Protein AF-A0A9W6UDF5-F1 (afdb_monomer)

Solvent-accessible surface area (backbone atoms only — not comparable to full-atom values): 17583 Å² total; per-residue (Å²): 141,81,82,80,79,80,83,80,74,83,82,83,79,84,72,95,76,87,67,77,41,78,60,58,70,59,57,88,69,84,70,83,58,62,77,95,49,54,86,60,51,74,68,56,49,45,50,48,49,55,49,34,65,76,62,69,54,62,73,74,73,82,45,89,66,53,69,70,77,62,47,32,39,92,86,78,70,42,49,54,58,37,39,45,46,50,46,18,63,76,56,72,51,53,48,65,56,24,30,50,47,27,24,50,30,47,48,28,30,40,49,30,57,75,73,47,68,48,67,86,77,55,72,75,43,80,41,77,44,94,50,94,89,53,72,63,48,76,45,72,69,68,61,65,56,71,72,51,94,62,38,50,78,62,38,71,72,54,65,54,74,41,73,82,52,94,90,56,85,59,55,49,21,80,71,29,32,36,69,93,78,87,64,80,48,77,45,85,44,70,54,69,70,57,33,58,76,68,68,42,66,88,70,64,75,78,77,90,68,56,71,57,82,56,84,68,62,78,80,44,56,65,48,31,62,54,56,15,52,58,49,17,28,58,64,46,76,47,58,78,89,75,52,78,68,44,84,62,78,24,67,28,30,48,31,41,54,42,28,35,62,75,63,69,53,61,71,84,28,40,38,69,52,26,43,44,66,39,88,73,91,76,82,84,116

Nearest PDB structures (foldseek):
  6arr-assembly1_B  TM=9.392E-01  e=1.339E-17  Aspergillus fumigatus Af293
  6art-assembly1_A  TM=9.392E-01  e=1.504E-17  Aspergillus fumigatus Af293
  6arl-assembly1_C  TM=9.460E-01  e=3.582E-17  Aspergillus fumigatus Af293
  6arl-assembly1_B  TM=9.331E-01  e=3.381E-17  Aspergillus fumigatus Af293
  6aqp-assembly1_D  TM=9.487E-01  e=1.140E-16  Aspergillus fumigatus Af293

Sequence (285 aa):
MSAAPPAKKPRVGGGPGRGVCIVGVARTPCGSLQGKLSGLKASELAGLAIKGEASRQNTAYILGAKSEDGLFDAFENVPMGDIAEECARKSDVSREDQDAYAAESYRRALEATKTGKFKREVIEVQVPPVKRGAAPQTVTEDEEVVAREVNVASLSKLRPCFKPSEDFGPTVTAGNASPISDGAAALVLMSREKVEALGLSSNVQAIVRSFADAEQEPRLFTTSPSLAIPKALVNAGIRQDAVDFFEINEAFSVVACANMKLLALDAAKVNVYGGTFVAVQAKCL

Radius of gyration: 21.75 Å; Cα contacts (8 Å, |Δi|>4): 324; chains: 1; bounding box: 50×68×52 Å

Mean predicted aligned error: 12.18 Å

pLDDT: mean 75.85, std 23.73, range [27.45, 97.81]

Secondary structure (DSSP, 8-state):
--PPPPPPPP-----S----EEEEEE-SS-SS--GGGTT--HHHHHHHHHHHHHHT--GGGS----GGGTSB-TTT--BHHHHHHHHHHHHT--HHHHHHHHHHHHHHHHHHHHTTGGGGTPPPEEEPPSSTTPPPEEE-S-HHHHHS---HHHHTTPPBS--S-TTS----BTTTBPPP----EEEEE--HHHHHHTT-GGG--------------GGGGGGTHHHHHHHHHHHHT--GGG---B----SBHHHHHHHHHHHT--TTTBSTT--TTSS------

Organism: NCBI:txid2077276

Structure (mmCIF, N/CA/C/O backbone):
data_AF-A0A9W6UDF5-F1
#
_entry.id   AF-A0A9W6UDF5-F1
#
loop_
_atom_site.group_PDB
_atom_site.id
_atom_site.type_symbol
_atom_site.label_atom_id
_atom_site.label_alt_id
_atom_site.label_comp_id
_atom_site.label_asym_id
_atom_site.label_entity_id
_atom_site.label_seq_id
_atom_site.pdbx_PDB_ins_code
_atom_site.Cartn_x
_atom_site.Cartn_y
_atom_site.Cartn_z
_atom_site.occupancy
_atom_site.B_iso_or_equiv
_atom_site.auth_seq_id
_atom_site.auth_comp_id
_atom_site.auth_asym_id
_atom_site.auth_atom_id
_atom_site.pdbx_PDB_model_num
ATOM 1 N N . MET A 1 1 ? 27.520 -42.019 30.498 1.00 42.97 1 MET A N 1
ATOM 2 C CA . MET A 1 1 ? 26.167 -42.168 29.923 1.00 42.97 1 MET A CA 1
ATOM 3 C C . MET A 1 1 ? 25.155 -41.752 30.975 1.00 42.97 1 MET A C 1
ATOM 5 O O . MET A 1 1 ? 24.979 -42.470 31.945 1.00 42.97 1 MET A O 1
ATOM 9 N N . SER A 1 2 ? 24.553 -40.574 30.829 1.00 32.84 2 SER A N 1
ATOM 10 C CA . SER A 1 2 ? 23.369 -40.180 31.596 1.00 32.84 2 SER A CA 1
ATOM 11 C C . SER A 1 2 ? 22.493 -39.376 30.646 1.00 32.84 2 SER A C 1
ATOM 13 O O . SER A 1 2 ? 22.921 -38.343 30.132 1.00 32.84 2 SER A O 1
ATOM 15 N N . ALA A 1 3 ? 21.352 -39.955 30.289 1.00 36.91 3 ALA A N 1
ATOM 16 C CA . ALA A 1 3 ? 20.436 -39.421 29.296 1.00 36.91 3 ALA A CA 1
ATOM 17 C C . ALA A 1 3 ? 19.727 -38.176 29.847 1.00 36.91 3 ALA A C 1
ATOM 19 O O . ALA A 1 3 ? 19.263 -38.169 30.987 1.00 36.91 3 ALA A O 1
ATOM 20 N N . ALA A 1 4 ? 19.637 -37.131 29.024 1.00 35.88 4 ALA A N 1
ATOM 21 C CA . ALA A 1 4 ? 18.825 -35.960 29.321 1.00 35.88 4 ALA A CA 1
ATOM 22 C C . ALA A 1 4 ? 17.341 -36.364 29.465 1.00 35.88 4 ALA A C 1
ATOM 24 O O . ALA A 1 4 ? 16.867 -37.221 28.711 1.00 35.88 4 ALA A O 1
ATOM 25 N N . PRO A 1 5 ? 16.592 -35.776 30.414 1.00 38.06 5 PRO A N 1
ATOM 26 C CA . PRO A 1 5 ? 15.187 -36.109 30.616 1.00 38.06 5 PRO A CA 1
ATOM 27 C C . PRO A 1 5 ? 14.332 -35.648 29.420 1.00 38.06 5 PRO A C 1
ATOM 29 O O . PRO A 1 5 ? 14.668 -34.658 28.766 1.00 38.06 5 PRO A O 1
ATOM 32 N N . PRO A 1 6 ? 13.213 -36.334 29.125 1.00 38.91 6 PRO A N 1
ATOM 33 C CA . PRO A 1 6 ? 12.406 -36.041 27.948 1.00 38.91 6 PRO A CA 1
ATOM 34 C C . PRO A 1 6 ? 11.727 -34.669 28.048 1.00 38.91 6 PRO A C 1
ATOM 36 O O . PRO A 1 6 ? 11.270 -34.245 29.114 1.00 38.91 6 PRO A O 1
ATOM 39 N N . ALA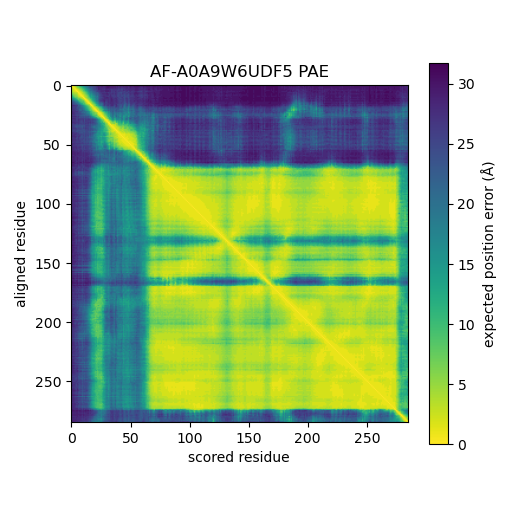 A 1 7 ? 11.633 -33.990 26.903 1.00 40.22 7 ALA A N 1
ATOM 40 C CA . ALA A 1 7 ? 10.970 -32.702 26.759 1.00 40.22 7 ALA A CA 1
ATOM 41 C C . ALA A 1 7 ? 9.507 -32.770 27.236 1.00 40.22 7 ALA A C 1
ATOM 43 O O . ALA A 1 7 ? 8.724 -33.623 26.810 1.00 40.22 7 ALA A O 1
ATOM 44 N N . LYS A 1 8 ? 9.119 -31.843 28.121 1.00 37.75 8 LYS A N 1
ATOM 45 C CA . LYS A 1 8 ? 7.724 -31.674 28.546 1.00 37.75 8 LYS A CA 1
ATOM 46 C C . LYS A 1 8 ? 6.877 -31.249 27.343 1.00 37.75 8 LYS A C 1
ATOM 48 O O . LYS A 1 8 ? 7.139 -30.209 26.744 1.00 37.75 8 LYS A O 1
ATOM 53 N N . LYS A 1 9 ? 5.831 -32.025 27.032 1.00 33.84 9 LYS A N 1
ATOM 54 C CA . LYS A 1 9 ? 4.785 -31.633 26.073 1.00 33.84 9 LYS A CA 1
ATOM 55 C C . LYS A 1 9 ? 4.175 -30.275 26.470 1.00 33.84 9 LYS A C 1
ATOM 57 O O . LYS A 1 9 ? 4.002 -30.028 27.671 1.00 33.84 9 LYS A O 1
ATOM 62 N N . PRO A 1 10 ? 3.810 -29.417 25.500 1.00 34.06 10 PRO A N 1
ATOM 63 C CA . PRO A 1 10 ? 3.139 -28.161 25.794 1.00 34.06 10 PRO A CA 1
ATOM 64 C C . PRO A 1 10 ? 1.806 -28.448 26.490 1.00 34.06 10 PRO A C 1
ATOM 66 O O . PRO A 1 10 ? 1.004 -29.258 26.024 1.00 34.06 10 PRO A O 1
ATOM 69 N N . ARG A 1 11 ? 1.573 -27.797 27.633 1.00 30.02 11 ARG A N 1
ATOM 70 C CA . ARG A 1 11 ? 0.278 -27.840 28.314 1.00 30.02 11 ARG A CA 1
ATOM 71 C C . ARG A 1 11 ? -0.735 -27.083 27.456 1.00 30.02 11 ARG A C 1
ATOM 73 O O . ARG A 1 11 ? -0.686 -25.859 27.392 1.00 30.02 11 ARG A O 1
ATOM 80 N N . VAL A 1 12 ? -1.666 -27.803 26.836 1.00 41.81 12 VAL A N 1
ATOM 81 C CA . VAL A 1 12 ? -2.896 -27.212 26.298 1.00 41.81 12 VAL A CA 1
ATOM 82 C C . VAL A 1 12 ? -3.821 -26.956 27.488 1.00 41.81 12 VAL A C 1
ATOM 84 O O . VAL A 1 12 ? -4.574 -27.826 27.912 1.00 41.81 12 VAL A O 1
ATOM 87 N N . GLY A 1 13 ? -3.685 -25.779 28.097 1.00 29.28 13 GLY A N 1
ATOM 88 C CA . GLY A 1 13 ? -4.614 -25.289 29.110 1.00 29.28 13 GLY A CA 1
ATOM 89 C C . GLY A 1 13 ? -5.835 -24.675 28.433 1.00 29.28 13 GLY A C 1
ATOM 90 O O . GLY A 1 13 ? -5.783 -23.529 27.994 1.00 29.28 13 GLY A O 1
ATOM 91 N N . GLY A 1 14 ? -6.915 -25.449 28.320 1.00 37.38 14 GLY A N 1
ATOM 92 C CA . GLY A 1 14 ? -8.244 -24.941 27.990 1.00 37.38 14 GLY A CA 1
ATOM 93 C C . GLY A 1 14 ? -8.900 -24.333 29.231 1.00 37.38 14 GLY A C 1
ATOM 94 O O . GLY A 1 14 ? -9.068 -25.018 30.235 1.00 37.38 14 GLY A O 1
ATOM 95 N N . GLY A 1 15 ? -9.264 -23.055 29.154 1.00 29.66 15 GLY A N 1
ATOM 96 C CA . GLY A 1 15 ? -10.121 -22.367 30.120 1.00 29.66 15 GLY A CA 1
ATOM 97 C C . GLY A 1 15 ? -11.042 -21.384 29.380 1.00 29.66 15 GLY A C 1
ATOM 98 O O . GLY A 1 15 ? -10.588 -20.773 28.405 1.00 29.66 15 GLY A O 1
ATOM 99 N N . PRO A 1 16 ? -12.321 -21.244 29.778 1.00 38.03 16 PRO A N 1
ATOM 100 C CA . PRO A 1 16 ? -13.275 -20.359 29.120 1.00 38.03 16 PRO A CA 1
ATOM 101 C C . PRO A 1 16 ? -13.004 -18.914 29.553 1.00 38.03 16 PRO A C 1
ATOM 103 O O . PRO A 1 16 ? -12.993 -18.606 30.742 1.00 38.03 16 PRO A O 1
ATOM 106 N N . GLY A 1 17 ? -12.745 -18.031 28.588 1.00 38.69 17 GLY A N 1
ATOM 107 C CA . GLY A 1 17 ? -12.466 -16.617 28.858 1.00 38.69 17 GLY A CA 1
ATOM 108 C C . GLY A 1 17 ? -11.296 -16.039 28.069 1.00 38.69 17 GLY A C 1
ATOM 109 O O . GLY A 1 17 ? -10.449 -15.359 28.645 1.00 38.69 17 GLY A O 1
ATOM 110 N N . ARG A 1 18 ? -11.219 -16.278 26.752 1.00 39.31 18 ARG A N 1
ATOM 111 C CA . ARG A 1 18 ? -10.257 -15.540 25.920 1.00 39.31 18 ARG A CA 1
ATOM 112 C C . ARG A 1 18 ? -10.735 -14.097 25.776 1.00 39.31 18 ARG A C 1
ATOM 114 O O . ARG A 1 18 ? -11.653 -13.799 25.017 1.00 39.31 18 ARG A O 1
ATOM 121 N N . GLY A 1 19 ? -10.142 -13.251 26.615 1.00 37.12 19 GLY A N 1
ATOM 122 C CA . GLY A 1 19 ? -10.334 -11.812 26.662 1.00 37.12 19 GLY A CA 1
ATOM 123 C C . GLY A 1 19 ? -9.871 -11.112 25.389 1.00 37.12 19 GLY A C 1
ATOM 124 O O . GLY A 1 19 ? -9.201 -11.694 24.536 1.00 37.12 19 GLY A O 1
ATOM 125 N N . VAL A 1 20 ? -10.282 -9.851 25.294 1.00 37.12 20 VAL A N 1
ATOM 126 C CA . VAL A 1 20 ? -9.877 -8.869 24.284 1.00 37.12 20 VAL A CA 1
ATOM 127 C C . VAL A 1 20 ? -8.408 -9.059 23.912 1.00 37.12 20 VAL A C 1
ATOM 129 O O . VAL A 1 20 ? -7.536 -9.034 24.779 1.00 37.12 20 VAL A O 1
ATOM 132 N N . CYS A 1 21 ? -8.143 -9.262 22.626 1.00 35.66 21 CYS A N 1
ATOM 133 C CA . CYS A 1 21 ? -6.788 -9.343 22.109 1.00 35.66 21 CYS A CA 1
ATOM 134 C C . CYS A 1 21 ? -6.556 -8.082 21.273 1.00 35.66 21 CYS A C 1
ATOM 136 O O . CYS A 1 21 ? -7.178 -7.905 20.228 1.00 35.66 21 CYS A O 1
ATOM 138 N N . ILE A 1 22 ? -5.667 -7.197 21.726 1.00 36.81 22 ILE A N 1
ATOM 139 C CA . ILE A 1 22 ? -5.042 -6.229 20.818 1.00 36.81 22 ILE A CA 1
ATOM 140 C C . ILE A 1 22 ? -4.105 -7.062 19.946 1.00 36.81 22 ILE A C 1
ATOM 142 O O . ILE A 1 22 ? -3.126 -7.618 20.446 1.00 36.81 22 ILE A O 1
ATOM 146 N N . VAL A 1 23 ? -4.447 -7.226 18.672 1.00 34.81 23 VAL A N 1
ATOM 147 C CA . VAL A 1 23 ? -3.623 -7.966 17.714 1.00 34.81 23 VAL A CA 1
ATOM 148 C C . VAL A 1 23 ? -3.330 -7.023 16.565 1.00 34.81 23 VAL A C 1
ATOM 150 O O . VAL A 1 23 ? -4.242 -6.597 15.865 1.00 34.81 23 VAL A O 1
ATOM 153 N N . GLY A 1 24 ? -2.049 -6.716 16.396 1.00 35.50 24 GLY A N 1
ATOM 154 C CA . GLY A 1 24 ? -1.540 -5.903 15.300 1.00 35.50 24 GLY A CA 1
ATOM 155 C C . GLY A 1 24 ? -0.893 -4.625 15.807 1.00 35.50 24 GLY A C 1
ATOM 156 O O . GLY A 1 24 ? -1.580 -3.666 16.133 1.00 35.50 24 GLY A O 1
ATOM 157 N N . VAL A 1 25 ? 0.437 -4.637 15.857 1.00 32.62 25 VAL A N 1
ATOM 158 C CA . VAL A 1 25 ? 1.259 -3.446 15.641 1.00 32.62 25 VAL A CA 1
ATOM 159 C C . VAL A 1 25 ? 1.996 -3.752 14.347 1.00 32.62 25 VAL A C 1
ATOM 161 O O . VAL A 1 25 ? 2.848 -4.641 14.329 1.00 32.62 25 VAL A O 1
ATOM 164 N N . ALA A 1 26 ? 1.611 -3.104 13.252 1.00 35.38 26 ALA A N 1
ATOM 165 C CA . ALA A 1 26 ? 2.383 -3.161 12.019 1.00 35.38 26 ALA A CA 1
ATOM 166 C C . ALA A 1 26 ? 3.462 -2.076 12.097 1.00 35.38 26 ALA A C 1
ATOM 168 O O . ALA A 1 26 ? 3.150 -0.906 12.311 1.00 35.38 26 ALA A O 1
ATOM 169 N N . ARG A 1 27 ? 4.724 -2.488 11.966 1.00 33.84 27 ARG A N 1
ATOM 170 C CA . ARG A 1 27 ? 5.880 -1.610 11.783 1.00 33.84 27 ARG A CA 1
ATOM 171 C C . ARG A 1 27 ? 6.611 -2.094 10.536 1.00 33.84 27 ARG A C 1
ATOM 173 O O . ARG A 1 27 ? 6.934 -3.276 10.448 1.00 33.84 27 ARG A O 1
ATOM 180 N N . THR A 1 28 ? 6.862 -1.207 9.588 1.00 35.62 28 THR A N 1
ATOM 181 C CA . THR A 1 28 ? 7.741 -1.455 8.438 1.00 35.62 28 THR A CA 1
ATOM 182 C C . THR A 1 28 ? 9.204 -1.509 8.923 1.00 35.62 28 THR A C 1
ATOM 184 O O . THR A 1 28 ? 9.571 -0.668 9.749 1.00 35.62 28 THR A O 1
ATOM 187 N N . PRO A 1 29 ? 10.056 -2.464 8.478 1.00 39.72 29 PRO A N 1
ATOM 188 C CA . PRO A 1 29 ? 9.873 -3.441 7.399 1.00 39.72 29 PRO A CA 1
ATOM 189 C C . PRO A 1 29 ? 9.597 -4.886 7.880 1.00 39.72 29 PRO A C 1
ATOM 191 O O . PRO A 1 29 ? 9.973 -5.296 8.977 1.00 39.72 29 PRO A O 1
ATOM 194 N N . CYS A 1 30 ? 8.908 -5.650 7.026 1.00 29.61 30 CYS A N 1
ATOM 195 C CA . CYS A 1 30 ? 8.310 -6.959 7.301 1.00 29.61 30 CYS A CA 1
ATOM 196 C C . CYS A 1 30 ? 9.289 -8.142 7.174 1.00 29.61 30 CYS A C 1
ATOM 198 O O . CYS A 1 30 ? 10.010 -8.258 6.189 1.00 29.61 30 CYS A O 1
ATOM 200 N N . GLY A 1 31 ? 9.212 -9.079 8.125 1.00 34.69 31 GLY A N 1
ATOM 201 C CA . GLY A 1 31 ? 9.874 -10.387 8.122 1.00 34.69 31 GLY A CA 1
ATOM 202 C C . GLY A 1 31 ? 9.770 -11.045 9.503 1.00 34.69 31 GLY A C 1
ATOM 203 O O . GLY A 1 31 ? 9.498 -10.364 10.495 1.00 34.69 31 GLY A O 1
ATOM 204 N N . SER A 1 32 ? 9.981 -12.363 9.614 1.00 37.53 32 SER A N 1
ATOM 205 C CA . SER A 1 32 ? 10.298 -12.949 10.924 1.00 37.53 32 SER A CA 1
ATOM 206 C C . SER A 1 32 ? 11.541 -12.232 11.443 1.00 37.53 32 SER A C 1
ATOM 208 O O . SER A 1 32 ? 12.554 -12.240 10.746 1.00 37.53 32 SER A O 1
ATOM 210 N N . LEU A 1 33 ? 11.479 -11.598 12.614 1.00 41.53 33 LEU A N 1
ATOM 211 C CA . LEU A 1 33 ? 12.633 -10.874 13.139 1.00 41.53 33 LEU A CA 1
ATOM 212 C C . LEU A 1 33 ? 13.806 -11.846 13.312 1.00 41.53 33 LEU A C 1
ATOM 214 O O . LEU A 1 33 ? 13.759 -12.751 14.145 1.00 41.53 33 LEU A O 1
ATOM 218 N N . GLN A 1 34 ? 14.843 -11.682 12.494 1.00 38.41 34 GLN A N 1
ATOM 219 C CA . GLN A 1 34 ? 16.073 -12.462 12.584 1.00 38.41 34 GLN A CA 1
ATOM 220 C C . GLN A 1 34 ? 17.105 -11.726 13.457 1.00 38.41 34 GLN A C 1
ATOM 222 O O . GLN A 1 34 ? 16.871 -10.622 13.958 1.00 38.41 34 GLN A O 1
ATOM 227 N N . GLY A 1 35 ? 18.237 -12.371 13.743 1.00 48.56 35 GLY A N 1
ATOM 228 C CA . GLY A 1 35 ? 19.297 -11.777 14.562 1.00 48.56 35 GLY A CA 1
ATOM 229 C C . GLY A 1 35 ? 18.897 -11.568 16.031 1.00 48.56 35 GLY A C 1
ATOM 230 O O . GLY A 1 35 ? 18.280 -12.437 16.653 1.00 48.56 35 GLY A O 1
ATOM 231 N N . LYS A 1 36 ? 19.262 -10.417 16.616 1.00 42.19 36 LYS A N 1
ATOM 232 C CA . LYS A 1 36 ? 19.101 -10.121 18.060 1.00 42.19 36 LYS A CA 1
ATOM 233 C C . LYS A 1 36 ? 17.647 -10.093 18.553 1.00 42.19 36 LYS A C 1
ATOM 235 O O . LYS A 1 36 ? 17.425 -10.129 19.760 1.00 42.19 36 LYS A O 1
ATOM 240 N N . LEU A 1 37 ? 16.676 -10.019 17.645 1.00 42.47 37 LEU A N 1
ATOM 241 C CA . LEU A 1 37 ? 15.248 -9.925 17.963 1.00 42.47 37 LEU A CA 1
ATOM 242 C C . LEU A 1 37 ? 14.499 -11.260 17.817 1.00 42.47 37 LEU A C 1
ATOM 244 O O . LEU A 1 37 ? 13.335 -11.340 18.201 1.00 42.47 37 LEU A O 1
ATOM 248 N N . SER A 1 38 ? 15.169 -12.315 17.341 1.00 47.81 38 SER A N 1
ATOM 249 C CA . SER A 1 38 ? 14.590 -13.657 17.140 1.00 47.81 38 SER A CA 1
ATOM 250 C C . SER A 1 38 ? 14.050 -14.318 18.416 1.00 47.81 38 SER A C 1
ATOM 252 O O . SER A 1 38 ? 13.226 -15.227 18.345 1.00 47.81 38 SER A O 1
ATOM 254 N N . GLY A 1 39 ? 14.495 -13.859 19.591 1.00 51.78 39 GLY A N 1
ATOM 255 C CA . GLY A 1 39 ? 14.056 -14.367 20.893 1.00 51.78 39 GLY A CA 1
ATOM 256 C C . GLY A 1 39 ? 12.819 -13.681 21.483 1.00 51.78 39 GLY A C 1
ATOM 257 O O . GLY A 1 39 ? 12.352 -14.118 22.534 1.00 51.78 39 GLY A O 1
ATOM 258 N N . LEU A 1 40 ? 12.301 -12.616 20.861 1.00 51.19 40 LEU A N 1
ATOM 259 C CA . LEU A 1 40 ? 11.191 -11.829 21.407 1.00 51.19 40 LEU A CA 1
ATOM 260 C C . LEU A 1 40 ? 9.844 -12.281 20.837 1.00 51.19 40 LEU A C 1
ATOM 262 O O . LEU A 1 40 ? 9.682 -12.465 19.632 1.00 51.19 40 LEU A O 1
ATOM 266 N N . LYS A 1 41 ? 8.839 -12.419 21.704 1.00 48.34 41 LYS A N 1
ATOM 267 C CA . LYS A 1 41 ? 7.465 -12.725 21.285 1.00 48.34 41 LYS A CA 1
ATOM 268 C C . LYS A 1 41 ? 6.795 -11.483 20.702 1.00 48.34 41 LYS A C 1
ATOM 270 O O . LYS A 1 41 ? 7.020 -10.368 21.170 1.00 48.34 41 LYS A O 1
ATOM 275 N N . ALA A 1 42 ? 5.864 -11.681 19.766 1.00 43.00 42 ALA A N 1
ATOM 276 C CA . ALA A 1 42 ? 5.069 -10.603 19.163 1.00 43.00 42 ALA A CA 1
ATOM 277 C C . ALA A 1 42 ? 4.404 -9.672 20.203 1.00 43.00 42 ALA A C 1
ATOM 279 O O . ALA A 1 42 ? 4.341 -8.464 20.005 1.00 43.00 42 ALA A O 1
ATOM 280 N N . SER A 1 43 ? 3.975 -10.208 21.352 1.00 44.09 43 SER A N 1
ATOM 281 C CA . SER A 1 43 ? 3.403 -9.425 22.458 1.00 44.09 43 SER A CA 1
ATOM 282 C C . SER A 1 43 ? 4.423 -8.548 23.194 1.00 44.09 43 SER A C 1
ATOM 284 O O . SER A 1 43 ? 4.083 -7.465 23.659 1.00 44.09 43 SER A O 1
ATOM 286 N N . GLU A 1 44 ? 5.669 -9.008 23.319 1.00 48.00 44 GLU A N 1
ATOM 287 C CA . GLU A 1 44 ? 6.755 -8.249 23.953 1.00 48.00 44 GLU A CA 1
ATOM 288 C C . GLU A 1 44 ? 7.211 -7.116 23.038 1.00 48.00 44 GLU A C 1
ATOM 290 O O . GLU A 1 44 ? 7.479 -6.017 23.509 1.00 48.00 44 GLU A O 1
ATOM 295 N N . LEU A 1 45 ? 7.211 -7.362 21.728 1.00 51.25 45 LEU A N 1
ATOM 296 C CA . LEU A 1 45 ? 7.496 -6.369 20.696 1.00 51.25 45 LEU A CA 1
ATOM 297 C C . LEU A 1 45 ? 6.395 -5.316 20.601 1.00 51.25 45 LEU A C 1
ATOM 299 O O . LEU A 1 45 ? 6.711 -4.135 20.557 1.00 51.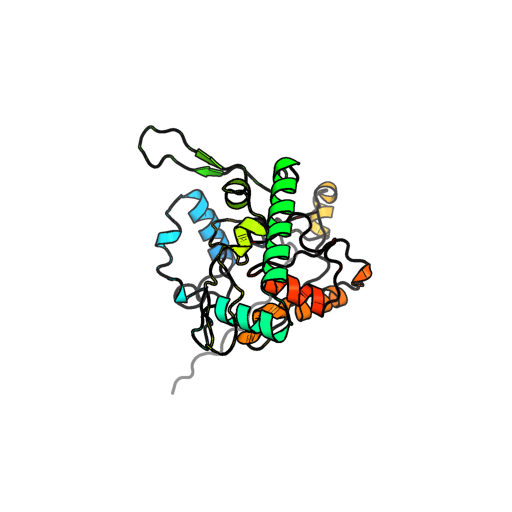25 45 LEU A O 1
ATOM 303 N N . ALA A 1 46 ? 5.121 -5.715 20.652 1.00 43.00 46 ALA A N 1
ATOM 304 C CA . ALA A 1 46 ? 4.007 -4.774 20.736 1.00 43.00 46 ALA A CA 1
ATOM 305 C C . ALA A 1 46 ? 4.100 -3.919 22.011 1.00 43.00 46 ALA A C 1
ATOM 307 O O . ALA A 1 46 ? 3.960 -2.701 21.954 1.00 43.00 46 ALA A O 1
ATOM 308 N N . GLY A 1 47 ? 4.426 -4.534 23.153 1.00 45.81 47 GLY A N 1
ATOM 309 C CA . GLY A 1 47 ? 4.660 -3.816 24.407 1.00 45.81 47 GLY A CA 1
ATOM 310 C C . GLY A 1 47 ? 5.863 -2.868 24.349 1.00 45.81 47 GLY A C 1
ATOM 311 O O . GLY A 1 47 ? 5.779 -1.750 24.847 1.00 45.81 47 GLY A O 1
ATOM 312 N N . LEU A 1 48 ? 6.966 -3.278 23.717 1.00 49.09 48 LEU A N 1
ATOM 313 C CA . LEU A 1 48 ? 8.158 -2.454 23.497 1.00 49.09 48 LEU A CA 1
ATOM 314 C C . LEU A 1 48 ? 7.907 -1.326 22.495 1.00 49.09 48 LEU A C 1
ATOM 316 O O . LEU A 1 48 ? 8.425 -0.238 22.706 1.00 49.09 48 LEU A O 1
ATOM 320 N N . ALA A 1 49 ? 7.105 -1.551 21.455 1.00 44.06 49 ALA A N 1
ATOM 321 C CA . ALA A 1 49 ? 6.713 -0.533 20.486 1.00 44.06 49 ALA A CA 1
ATOM 322 C C . ALA A 1 49 ? 5.826 0.529 21.146 1.00 44.06 49 ALA A C 1
ATOM 324 O O . ALA A 1 49 ? 6.139 1.711 21.078 1.00 44.06 49 ALA A O 1
ATOM 325 N N . ILE A 1 50 ? 4.805 0.106 21.899 1.00 47.78 50 ILE A N 1
ATOM 326 C CA . ILE A 1 50 ? 3.953 1.005 22.691 1.00 47.78 50 ILE A CA 1
ATOM 327 C C . ILE A 1 50 ? 4.790 1.768 23.728 1.00 47.78 50 ILE A C 1
ATOM 329 O O . ILE A 1 50 ? 4.605 2.965 23.926 1.00 47.78 50 ILE A O 1
ATOM 333 N N . LYS A 1 51 ? 5.741 1.095 24.389 1.00 43.78 51 LYS A N 1
ATOM 334 C CA . LYS A 1 51 ? 6.610 1.712 25.399 1.00 43.78 51 LYS A CA 1
ATOM 335 C C . LYS A 1 51 ? 7.658 2.643 24.785 1.00 43.78 51 LYS A C 1
ATOM 337 O O . LYS A 1 51 ? 7.973 3.660 25.396 1.00 43.78 51 LYS A O 1
ATOM 342 N N . GLY A 1 52 ? 8.198 2.319 23.614 1.00 45.91 52 GLY A N 1
ATOM 343 C CA . GLY A 1 52 ? 9.138 3.150 22.858 1.00 45.91 52 GLY A CA 1
ATOM 344 C C . GLY A 1 52 ? 8.472 4.432 22.372 1.00 45.91 52 GLY A C 1
ATOM 345 O O . GLY A 1 52 ? 8.996 5.515 22.622 1.00 45.91 52 GLY A O 1
ATOM 346 N N . GLU A 1 53 ? 7.260 4.308 21.829 1.00 43.09 53 GLU A N 1
ATOM 347 C CA . GLU A 1 53 ? 6.422 5.439 21.424 1.00 43.09 53 GLU A CA 1
ATOM 348 C C . GLU A 1 53 ? 6.056 6.320 22.629 1.00 43.09 53 GLU A C 1
ATOM 350 O O . GLU A 1 53 ? 6.284 7.529 22.634 1.00 43.09 53 GLU A O 1
ATOM 355 N N . ALA A 1 54 ? 5.612 5.706 23.731 1.00 40.16 54 ALA A N 1
ATOM 356 C CA . ALA A 1 54 ? 5.263 6.430 24.953 1.00 40.16 54 ALA A CA 1
ATOM 357 C C . ALA A 1 54 ? 6.463 7.106 25.648 1.00 40.16 54 ALA A C 1
ATOM 359 O O . ALA A 1 54 ? 6.276 8.064 26.399 1.00 40.16 54 ALA A O 1
ATOM 360 N N . SER A 1 55 ? 7.692 6.617 25.441 1.00 37.59 55 SER A N 1
ATOM 361 C CA . SER A 1 55 ? 8.896 7.129 26.118 1.00 37.59 55 SER A CA 1
ATOM 362 C C . SER A 1 55 ? 9.779 8.028 25.254 1.00 37.59 55 SER A C 1
ATOM 364 O O . SER A 1 55 ? 10.748 8.583 25.774 1.00 37.59 55 SER A O 1
ATOM 366 N N . ARG A 1 56 ? 9.449 8.209 23.965 1.00 45.66 56 ARG A N 1
ATOM 367 C CA . ARG A 1 56 ? 10.217 9.010 22.991 1.00 45.66 56 ARG A CA 1
ATOM 368 C C . ARG A 1 56 ? 11.720 8.719 22.997 1.00 45.66 56 ARG A C 1
ATOM 370 O O . ARG A 1 56 ? 12.545 9.582 22.688 1.00 45.66 56 ARG A O 1
ATOM 377 N N . GLN A 1 57 ? 12.096 7.493 23.351 1.00 33.00 57 GLN A N 1
ATOM 378 C CA . GLN A 1 57 ? 13.451 7.020 23.138 1.00 33.00 57 GLN A CA 1
ATOM 379 C C . GLN A 1 57 ? 13.577 6.682 21.665 1.00 33.00 57 GLN A C 1
ATOM 381 O O . GLN A 1 57 ? 13.107 5.639 21.230 1.00 33.00 57 GLN A O 1
ATOM 386 N N . ASN A 1 58 ? 14.188 7.615 20.936 1.00 33.47 58 ASN A N 1
ATOM 387 C CA . ASN A 1 58 ? 14.708 7.506 19.579 1.00 33.47 58 ASN A CA 1
ATOM 388 C C . ASN A 1 58 ? 14.752 6.048 19.074 1.00 33.47 58 ASN A C 1
ATOM 390 O O . ASN A 1 58 ? 15.724 5.322 19.300 1.00 33.47 58 ASN A O 1
ATOM 394 N N . THR A 1 59 ? 13.679 5.606 18.416 1.00 37.72 59 THR A N 1
ATOM 395 C CA . THR A 1 59 ? 13.487 4.213 17.981 1.00 37.72 59 THR A CA 1
ATOM 396 C C . THR A 1 59 ? 14.549 3.786 16.957 1.00 37.72 59 THR A C 1
ATOM 398 O O . THR A 1 59 ? 14.793 2.593 16.769 1.00 37.72 59 THR A O 1
ATOM 401 N N . ALA A 1 60 ? 15.242 4.762 16.361 1.00 32.72 60 ALA A N 1
ATOM 402 C CA . ALA A 1 60 ? 16.414 4.594 15.509 1.00 32.72 60 ALA A CA 1
ATOM 403 C C . ALA A 1 60 ? 17.657 4.049 16.246 1.00 32.72 60 ALA A C 1
ATOM 405 O O . ALA A 1 60 ? 18.550 3.502 15.609 1.00 32.72 60 ALA A O 1
ATOM 406 N N . TYR A 1 61 ? 17.739 4.156 17.580 1.00 28.14 61 TYR A N 1
ATOM 407 C CA . TYR A 1 61 ? 18.942 3.769 18.336 1.00 28.14 61 TYR A CA 1
ATOM 408 C C . TYR A 1 61 ? 18.927 2.320 18.853 1.00 28.14 61 TYR A C 1
ATOM 410 O O . TYR A 1 61 ? 19.968 1.796 19.245 1.00 28.14 61 TYR A O 1
ATOM 418 N N . ILE A 1 62 ? 17.769 1.648 18.849 1.00 32.97 62 ILE A N 1
ATOM 419 C CA . ILE A 1 62 ? 17.643 0.254 19.325 1.00 32.97 62 ILE A CA 1
ATOM 420 C C . ILE A 1 62 ? 17.975 -0.759 18.214 1.00 32.97 62 ILE A C 1
ATOM 422 O O . ILE A 1 62 ? 18.256 -1.924 18.492 1.00 32.97 62 ILE A O 1
ATOM 426 N N . LEU A 1 63 ? 18.037 -0.317 16.957 1.00 35.50 63 LEU A N 1
ATOM 427 C CA . LEU A 1 63 ? 18.286 -1.166 15.801 1.00 35.50 63 LEU A CA 1
ATOM 428 C C . LEU A 1 63 ? 19.456 -0.601 14.995 1.00 35.50 63 LEU A C 1
ATOM 430 O O . LEU A 1 63 ? 19.270 0.141 14.043 1.00 35.50 63 LEU A O 1
ATOM 434 N N . GLY A 1 64 ? 20.678 -1.029 15.316 1.00 32.06 64 GLY A N 1
ATOM 435 C CA . GLY A 1 64 ? 21.821 -0.937 14.393 1.00 32.06 64 GLY A CA 1
ATOM 436 C C . GLY A 1 64 ? 21.665 -1.802 13.126 1.00 32.06 64 GLY A C 1
ATOM 437 O O . GLY A 1 64 ? 22.671 -2.151 12.518 1.00 32.06 64 GLY A O 1
ATOM 438 N N . ALA A 1 65 ? 20.428 -2.165 12.777 1.00 37.94 65 ALA A N 1
ATOM 439 C CA . ALA A 1 65 ? 19.992 -2.869 11.585 1.00 37.94 65 ALA A CA 1
ATOM 440 C C . ALA A 1 65 ? 19.908 -1.837 10.457 1.00 37.94 65 ALA A C 1
ATOM 442 O O . ALA A 1 65 ? 18.911 -1.134 10.294 1.00 37.94 65 ALA A O 1
ATOM 443 N N . LYS A 1 66 ? 21.027 -1.638 9.762 1.00 39.53 66 LYS A N 1
ATOM 444 C CA . LYS A 1 66 ? 21.076 -0.792 8.566 1.00 39.53 66 LYS A CA 1
ATOM 445 C C . LYS A 1 66 ? 20.297 -1.480 7.437 1.00 39.53 66 LYS A C 1
ATOM 447 O O . LYS A 1 66 ? 19.877 -2.620 7.589 1.00 39.53 66 LYS A O 1
ATOM 452 N N . SER A 1 67 ? 20.125 -0.785 6.314 1.00 47.34 67 SER A N 1
ATOM 453 C CA . SER A 1 67 ? 19.400 -1.187 5.095 1.00 47.34 67 SER A CA 1
ATOM 454 C C . SER A 1 67 ? 19.471 -2.678 4.708 1.00 47.34 67 SER A C 1
ATOM 456 O O . SER A 1 67 ? 18.516 -3.188 4.132 1.00 47.34 67 SER A O 1
ATOM 458 N N . GLU A 1 68 ? 20.559 -3.365 5.056 1.00 47.69 68 GLU A N 1
ATOM 459 C CA . GLU A 1 68 ? 20.809 -4.808 4.913 1.00 47.69 68 GLU A CA 1
ATOM 460 C C . GLU A 1 68 ? 19.716 -5.711 5.526 1.00 47.69 68 GLU A C 1
ATOM 462 O O . GLU A 1 68 ? 19.374 -6.723 4.927 1.00 47.69 68 GLU A O 1
ATOM 467 N N . ASP A 1 69 ? 19.105 -5.339 6.657 1.00 57.66 69 ASP A N 1
ATOM 468 C CA . ASP A 1 69 ? 18.187 -6.232 7.397 1.00 57.66 69 ASP A CA 1
ATOM 469 C C . ASP A 1 69 ? 16.716 -6.167 6.930 1.00 57.66 69 ASP A C 1
ATOM 471 O O . ASP A 1 69 ? 15.879 -6.929 7.416 1.00 57.66 69 ASP A O 1
ATOM 475 N N . GLY A 1 70 ? 16.364 -5.250 6.021 1.00 65.50 70 GLY A N 1
ATOM 476 C CA . GLY A 1 70 ? 14.965 -5.053 5.610 1.00 65.50 70 GLY A CA 1
ATOM 477 C C . GLY A 1 70 ? 14.725 -4.623 4.165 1.00 65.50 70 GLY A C 1
ATOM 478 O O . GLY A 1 70 ? 13.582 -4.670 3.718 1.00 65.50 70 GLY A O 1
ATOM 479 N N . LEU A 1 71 ? 15.761 -4.197 3.435 1.00 78.38 71 LEU A N 1
ATOM 480 C CA . LEU A 1 71 ? 15.644 -3.725 2.046 1.00 78.38 71 LEU A CA 1
ATOM 481 C C . LEU A 1 71 ? 16.449 -4.569 1.050 1.00 78.38 71 LEU A C 1
ATOM 483 O O . LEU A 1 71 ? 16.443 -4.261 -0.144 1.00 78.38 71 LEU A O 1
ATOM 487 N N . PHE A 1 72 ? 17.116 -5.619 1.527 1.00 79.50 72 PHE A N 1
ATOM 488 C CA . PHE A 1 72 ? 17.863 -6.574 0.718 1.00 79.50 72 PHE A CA 1
ATOM 489 C C . PHE A 1 72 ? 17.273 -7.968 0.876 1.00 79.50 72 PHE A C 1
ATOM 491 O O . PHE A 1 72 ? 16.777 -8.337 1.941 1.00 79.50 72 PHE A O 1
ATOM 498 N N . ASP A 1 73 ? 17.307 -8.734 -0.206 1.00 81.25 73 ASP A N 1
ATOM 499 C CA . ASP A 1 73 ? 16.921 -10.132 -0.175 1.00 81.25 73 ASP A CA 1
ATOM 500 C C . ASP A 1 73 ? 17.927 -10.929 0.656 1.00 81.25 73 ASP A C 1
ATOM 502 O O . ASP A 1 73 ? 19.135 -10.824 0.454 1.00 81.25 73 ASP A O 1
ATOM 506 N N . ALA A 1 74 ? 17.432 -11.744 1.584 1.00 80.38 74 ALA A N 1
ATOM 507 C CA . ALA A 1 74 ? 18.284 -12.458 2.530 1.00 80.38 74 ALA A CA 1
ATOM 508 C C . ALA A 1 74 ? 19.111 -13.588 1.890 1.00 80.38 74 ALA A C 1
ATOM 510 O O . ALA A 1 74 ? 20.079 -14.049 2.495 1.00 80.38 74 ALA A O 1
ATOM 511 N N . PHE A 1 75 ? 18.730 -14.066 0.702 1.00 81.94 75 PHE A N 1
ATOM 512 C CA . PHE A 1 75 ? 19.375 -15.200 0.042 1.00 81.94 75 PHE A CA 1
ATOM 513 C C . PHE A 1 75 ? 20.390 -14.742 -1.002 1.00 81.94 75 PHE A C 1
ATOM 515 O O . PHE A 1 75 ? 21.499 -15.268 -1.065 1.00 81.94 75 PHE A O 1
ATOM 522 N N . GLU A 1 76 ? 20.015 -13.753 -1.805 1.00 83.31 76 GLU A N 1
ATOM 523 C CA . GLU A 1 76 ? 20.797 -13.280 -2.945 1.00 83.31 76 GLU A CA 1
ATOM 524 C C . GLU A 1 76 ? 21.457 -11.921 -2.692 1.00 83.31 76 GLU A C 1
ATOM 526 O O . GLU A 1 76 ? 22.280 -11.484 -3.495 1.00 83.31 76 GLU A O 1
ATOM 531 N N . ASN A 1 77 ? 21.140 -11.266 -1.568 1.00 84.38 77 ASN A N 1
ATOM 532 C CA . ASN A 1 77 ? 21.688 -9.971 -1.165 1.00 84.38 77 ASN A CA 1
ATOM 533 C C . ASN A 1 77 ? 21.520 -8.885 -2.244 1.00 84.38 77 ASN A C 1
ATOM 535 O O . ASN A 1 77 ? 22.407 -8.058 -2.468 1.00 84.38 77 ASN A O 1
ATOM 539 N N . VAL A 1 78 ? 20.368 -8.896 -2.920 1.00 85.69 78 VAL A N 1
ATOM 540 C CA . VAL A 1 78 ? 19.977 -7.884 -3.910 1.00 85.69 78 VAL A CA 1
ATOM 541 C C . VAL A 1 78 ? 18.952 -6.915 -3.313 1.00 85.69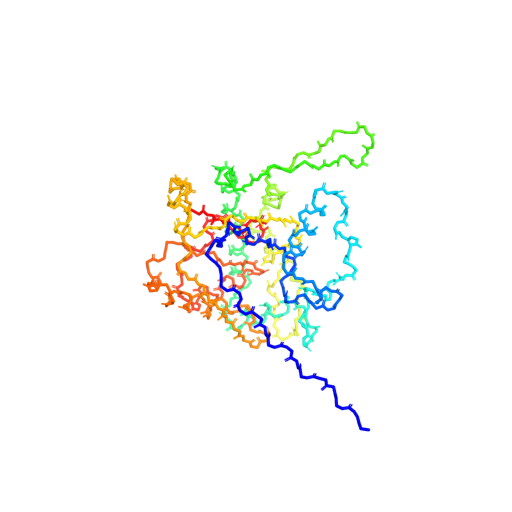 78 VAL A C 1
ATOM 543 O O . VAL A 1 78 ? 18.114 -7.341 -2.516 1.00 85.69 78 VAL A O 1
ATOM 546 N N . PRO A 1 79 ? 18.972 -5.620 -3.672 1.00 87.81 79 PRO A N 1
ATOM 547 C CA . PRO A 1 79 ? 17.949 -4.673 -3.239 1.00 87.81 79 PRO A CA 1
ATOM 548 C C . PRO A 1 79 ? 16.537 -5.111 -3.655 1.00 87.81 79 PRO A C 1
ATOM 550 O O . PRO A 1 79 ? 16.329 -5.584 -4.770 1.00 87.81 79 PRO A O 1
ATOM 553 N N . MET A 1 80 ? 15.525 -4.853 -2.822 1.00 87.50 80 MET A N 1
ATOM 554 C CA . MET A 1 80 ? 14.118 -5.128 -3.172 1.00 87.50 80 MET A CA 1
ATOM 555 C C . MET A 1 80 ? 13.672 -4.437 -4.473 1.00 87.50 80 MET A C 1
ATOM 557 O O . MET A 1 80 ? 12.827 -4.962 -5.197 1.00 87.50 80 MET A O 1
ATOM 561 N N . GLY A 1 81 ? 14.255 -3.277 -4.795 1.00 90.12 81 GLY A N 1
ATOM 562 C CA . GLY A 1 81 ? 13.983 -2.561 -6.043 1.00 90.12 81 GLY A CA 1
ATOM 563 C C . GLY A 1 81 ? 14.476 -3.293 -7.294 1.00 90.12 81 GLY A C 1
ATOM 564 O O . GLY A 1 81 ? 13.811 -3.235 -8.322 1.00 90.12 81 GLY A O 1
ATOM 565 N N . ASP A 1 82 ? 15.561 -4.065 -7.201 1.00 91.44 82 ASP A N 1
ATOM 566 C CA . ASP A 1 82 ? 16.037 -4.902 -8.309 1.00 91.44 82 ASP A CA 1
ATOM 567 C C . ASP A 1 82 ? 15.028 -6.020 -8.619 1.00 91.44 82 ASP A C 1
ATOM 569 O O . ASP A 1 82 ? 14.742 -6.315 -9.778 1.00 91.44 82 ASP A O 1
ATOM 573 N N . ILE A 1 83 ? 14.409 -6.595 -7.583 1.00 91.88 83 ILE A N 1
ATOM 574 C CA . ILE A 1 83 ? 13.333 -7.585 -7.737 1.00 91.88 83 ILE A CA 1
ATOM 575 C C . ILE A 1 83 ? 12.059 -6.934 -8.309 1.00 91.88 83 ILE A C 1
ATOM 577 O O . ILE A 1 83 ? 11.328 -7.552 -9.089 1.00 91.88 83 ILE A O 1
ATOM 581 N N . ALA A 1 84 ? 11.784 -5.674 -7.963 1.00 93.44 84 ALA A N 1
ATOM 582 C CA . ALA A 1 84 ? 10.671 -4.920 -8.537 1.00 93.44 84 ALA A CA 1
ATOM 583 C C . ALA A 1 84 ? 10.856 -4.675 -10.045 1.00 93.44 84 ALA A C 1
ATOM 585 O O . ALA A 1 84 ? 9.912 -4.865 -10.812 1.00 93.44 84 ALA A O 1
ATOM 586 N N . GLU A 1 85 ? 12.071 -4.354 -10.487 1.00 93.88 85 GLU A N 1
ATOM 587 C CA . GLU A 1 85 ? 12.404 -4.239 -11.912 1.00 93.88 85 GLU A CA 1
ATOM 588 C C . GLU A 1 85 ? 12.184 -5.564 -12.665 1.00 93.88 85 GLU A C 1
ATOM 590 O O . GLU A 1 85 ? 11.627 -5.591 -13.766 1.00 93.88 85 GLU A O 1
ATOM 595 N N . GLU A 1 86 ? 12.537 -6.702 -12.057 1.00 92.44 86 GLU A N 1
ATOM 596 C CA . GLU A 1 86 ? 12.229 -8.009 -12.647 1.00 92.44 86 GLU A CA 1
ATOM 597 C C . GLU A 1 86 ? 10.731 -8.274 -12.760 1.00 92.44 86 GLU A C 1
ATOM 599 O O . GLU A 1 86 ? 10.285 -8.867 -13.747 1.00 92.44 86 GLU A O 1
ATOM 604 N N . CYS A 1 87 ? 9.957 -7.846 -11.763 1.00 94.38 87 CYS A N 1
ATOM 605 C CA . CYS A 1 87 ? 8.505 -7.925 -11.806 1.00 94.38 87 CYS A CA 1
ATOM 606 C C . CYS A 1 87 ? 7.940 -7.091 -12.957 1.00 94.38 87 CYS A C 1
ATOM 608 O O . CYS A 1 87 ? 7.081 -7.588 -13.686 1.00 94.38 87 CYS A O 1
ATOM 610 N N . ALA A 1 88 ? 8.458 -5.875 -13.166 1.00 94.75 88 ALA A N 1
ATOM 611 C CA . ALA A 1 88 ? 8.014 -4.979 -14.235 1.00 94.75 88 ALA A CA 1
ATOM 612 C C . ALA A 1 88 ? 8.220 -5.636 -15.597 1.00 94.75 88 ALA A C 1
ATOM 614 O O . ALA A 1 88 ? 7.291 -5.733 -16.399 1.00 94.75 88 ALA A O 1
ATOM 615 N N . ARG A 1 89 ? 9.407 -6.217 -15.798 1.00 91.88 89 ARG A N 1
ATOM 616 C CA . ARG A 1 89 ? 9.747 -6.964 -17.008 1.00 91.88 89 ARG A CA 1
ATOM 617 C C . ARG A 1 89 ? 8.865 -8.199 -17.207 1.00 91.88 89 ARG A C 1
ATOM 619 O O . ARG A 1 89 ? 8.339 -8.402 -18.294 1.00 91.88 89 ARG A O 1
ATOM 626 N N . LYS A 1 90 ? 8.716 -9.051 -16.184 1.00 92.62 90 LYS A N 1
ATOM 627 C CA . LYS A 1 90 ? 7.934 -10.303 -16.278 1.00 92.62 90 LYS A CA 1
ATOM 628 C C . LYS A 1 90 ? 6.437 -10.044 -16.460 1.00 92.62 90 LYS A C 1
ATOM 630 O O . LYS A 1 90 ? 5.757 -10.854 -17.084 1.00 92.62 90 LYS A O 1
ATOM 635 N N . SER A 1 91 ? 5.941 -8.938 -15.913 1.00 94.25 91 SER A N 1
ATOM 636 C CA . SER A 1 91 ? 4.523 -8.572 -15.939 1.00 94.25 91 SER A CA 1
ATOM 637 C C . SER A 1 91 ? 4.162 -7.642 -17.096 1.00 94.25 91 SER A C 1
ATOM 639 O O . SER A 1 91 ? 2.979 -7.333 -17.248 1.00 94.25 91 SER A O 1
ATOM 641 N N . ASP A 1 92 ? 5.141 -7.231 -17.910 1.00 94.44 92 ASP A N 1
ATOM 642 C CA . ASP A 1 92 ? 4.978 -6.268 -19.005 1.00 94.44 92 ASP A CA 1
ATOM 643 C C . ASP A 1 92 ? 4.297 -4.980 -18.511 1.00 94.44 92 ASP A C 1
ATOM 645 O O . ASP A 1 92 ? 3.190 -4.634 -18.922 1.00 94.44 92 ASP A O 1
ATOM 649 N N . VAL A 1 93 ? 4.924 -4.354 -17.509 1.00 95.88 93 VAL A N 1
ATOM 650 C CA . VAL A 1 93 ? 4.506 -3.079 -16.911 1.00 95.88 93 VAL A CA 1
ATOM 651 C C . VAL A 1 93 ? 5.569 -2.042 -17.246 1.00 95.88 93 VAL A C 1
ATOM 653 O O . VAL A 1 93 ? 6.710 -2.140 -16.787 1.00 95.88 93 VAL A O 1
ATOM 656 N N . SER A 1 94 ? 5.198 -1.048 -18.048 1.00 95.94 94 SER A N 1
ATOM 657 C CA . SER A 1 94 ? 6.123 -0.014 -18.509 1.00 95.94 94 SER A CA 1
ATOM 658 C C . SER A 1 94 ? 6.479 0.989 -17.404 1.00 95.94 94 SER A C 1
ATOM 660 O O . SER A 1 94 ? 5.895 1.008 -16.314 1.00 95.94 94 SER A O 1
ATOM 662 N N . ARG A 1 95 ? 7.456 1.858 -17.686 1.00 95.88 95 ARG A N 1
ATOM 663 C CA . ARG A 1 95 ? 7.767 3.008 -16.830 1.00 95.88 95 ARG A CA 1
ATOM 664 C C . ARG A 1 95 ? 6.566 3.951 -16.738 1.00 95.88 95 ARG A C 1
ATOM 666 O O . ARG A 1 95 ? 6.252 4.455 -15.664 1.00 95.88 95 ARG A O 1
ATOM 673 N N . GLU A 1 96 ? 5.900 4.171 -17.862 1.00 97.19 96 GLU A N 1
ATOM 674 C CA . GLU A 1 96 ? 4.747 5.050 -17.995 1.00 97.19 96 GLU A CA 1
ATOM 675 C C . GLU A 1 96 ? 3.555 4.523 -17.190 1.00 97.19 96 GLU A C 1
ATOM 677 O O . GLU A 1 96 ? 2.898 5.307 -16.509 1.00 97.19 96 GLU A O 1
ATOM 682 N N . ASP A 1 97 ? 3.327 3.204 -17.189 1.00 97.06 97 ASP A N 1
ATOM 683 C CA . ASP A 1 97 ? 2.284 2.573 -16.370 1.00 97.06 97 ASP A CA 1
ATOM 684 C C . ASP A 1 97 ? 2.547 2.776 -14.872 1.00 97.06 97 ASP A C 1
ATOM 686 O O . ASP A 1 97 ? 1.629 3.081 -14.109 1.00 97.06 97 ASP A O 1
ATOM 690 N N . GLN A 1 98 ? 3.805 2.634 -14.441 1.00 97.38 98 GLN A N 1
ATOM 691 C CA . GLN A 1 98 ? 4.195 2.842 -13.043 1.00 97.38 98 GLN A CA 1
ATOM 692 C C . GLN A 1 98 ? 4.038 4.301 -12.615 1.00 97.38 98 GLN A C 1
ATOM 694 O O . GLN A 1 98 ? 3.486 4.567 -11.550 1.00 97.38 98 GLN A O 1
ATOM 699 N N . ASP A 1 99 ? 4.479 5.249 -13.442 1.00 97.31 99 ASP A N 1
ATOM 700 C CA . ASP A 1 99 ? 4.348 6.676 -13.143 1.00 97.31 99 ASP A CA 1
ATOM 701 C C . ASP A 1 99 ? 2.877 7.129 -13.173 1.00 97.31 99 ASP A C 1
ATOM 703 O O . ASP A 1 99 ? 2.464 7.940 -12.341 1.00 97.31 99 ASP A O 1
ATOM 707 N N . ALA A 1 100 ? 2.060 6.592 -14.085 1.00 97.25 100 ALA A N 1
ATOM 708 C CA . ALA A 1 100 ? 0.623 6.855 -14.120 1.00 97.25 100 ALA A CA 1
ATOM 709 C C . ALA A 1 100 ? -0.080 6.324 -12.862 1.00 97.25 100 ALA A C 1
ATOM 711 O O . ALA A 1 100 ? -0.891 7.036 -12.265 1.00 97.25 100 ALA A O 1
ATOM 712 N N . TYR A 1 101 ? 0.265 5.108 -12.430 1.00 97.12 101 TYR A N 1
ATOM 713 C CA . TYR A 1 101 ? -0.264 4.521 -11.203 1.00 97.12 101 TYR A CA 1
ATOM 714 C C . TYR A 1 101 ? 0.127 5.336 -9.964 1.00 97.12 101 TYR A C 1
ATOM 716 O O . TYR A 1 101 ? -0.736 5.684 -9.158 1.00 97.12 101 TYR A O 1
ATOM 724 N N . ALA A 1 102 ? 1.407 5.697 -9.831 1.00 95.81 102 ALA A N 1
ATOM 725 C CA . ALA A 1 102 ? 1.890 6.511 -8.720 1.00 95.81 102 ALA A CA 1
ATOM 726 C C . ALA A 1 102 ? 1.177 7.871 -8.663 1.00 95.81 102 ALA A C 1
ATOM 728 O O . ALA A 1 102 ? 0.667 8.253 -7.611 1.00 95.81 102 ALA A O 1
ATOM 729 N N . ALA A 1 103 ? 1.061 8.574 -9.796 1.00 95.56 103 ALA A N 1
ATOM 730 C CA . ALA A 1 103 ? 0.339 9.846 -9.860 1.00 95.56 103 ALA A CA 1
ATOM 731 C C . ALA A 1 103 ? -1.123 9.711 -9.399 1.00 95.56 103 ALA A C 1
ATOM 733 O O . ALA A 1 103 ? -1.620 10.563 -8.663 1.00 95.56 103 ALA A O 1
ATOM 734 N N . GLU A 1 104 ? -1.806 8.636 -9.796 1.00 95.69 104 GLU A N 1
ATOM 735 C CA . GLU A 1 104 ? -3.179 8.369 -9.367 1.00 95.69 104 GLU A CA 1
ATOM 736 C C . GLU A 1 104 ? -3.266 8.031 -7.870 1.00 95.69 104 GLU A C 1
ATOM 738 O O . GLU A 1 104 ? -4.164 8.536 -7.193 1.00 95.69 104 GLU A O 1
ATOM 743 N N . SER A 1 105 ? -2.326 7.249 -7.325 1.00 94.44 105 SER A N 1
ATOM 744 C CA . SER A 1 105 ? -2.273 6.940 -5.887 1.00 94.44 105 SER A CA 1
ATOM 745 C C . SER A 1 105 ? -2.089 8.213 -5.047 1.00 94.44 105 SER A C 1
ATOM 747 O O . SER A 1 105 ? -2.889 8.474 -4.144 1.00 94.44 105 SER A O 1
ATOM 749 N N . TYR A 1 106 ? -1.139 9.084 -5.419 1.00 93.69 106 TYR A N 1
ATOM 750 C CA . TYR A 1 106 ? -0.944 10.391 -4.776 1.00 93.69 106 TYR A CA 1
ATOM 751 C C . TYR A 1 106 ? -2.180 11.290 -4.898 1.00 93.69 106 TYR A C 1
ATOM 753 O O . TYR A 1 106 ? -2.596 11.913 -3.919 1.00 93.69 106 TYR A O 1
ATOM 761 N N . ARG A 1 107 ? -2.814 11.345 -6.078 1.00 94.69 107 ARG A N 1
ATOM 762 C CA . ARG A 1 107 ? -4.034 12.137 -6.290 1.00 94.69 107 ARG A CA 1
ATOM 763 C C . ARG A 1 107 ? -5.174 11.667 -5.383 1.00 94.69 107 ARG A C 1
ATOM 765 O O . ARG A 1 107 ? -5.848 12.502 -4.777 1.00 94.69 107 ARG A O 1
ATOM 772 N N . ARG A 1 108 ? -5.396 10.350 -5.281 1.00 95.00 108 ARG A N 1
ATOM 773 C CA . ARG A 1 108 ? -6.426 9.752 -4.413 1.00 95.00 108 ARG A CA 1
ATOM 774 C C . ARG A 1 108 ? -6.145 10.018 -2.938 1.00 95.00 108 ARG A C 1
ATOM 776 O O . ARG A 1 108 ? -7.069 10.402 -2.226 1.00 95.00 108 ARG A O 1
ATOM 783 N N . ALA A 1 109 ? -4.896 9.869 -2.501 1.00 92.56 109 ALA A N 1
ATOM 784 C CA . ALA A 1 109 ? -4.503 10.156 -1.126 1.00 92.56 109 ALA A CA 1
ATOM 785 C C . ALA A 1 109 ? -4.699 11.634 -0.769 1.00 92.56 109 ALA A C 1
ATOM 787 O O . ALA A 1 109 ? -5.302 11.946 0.256 1.00 92.56 109 ALA A O 1
ATOM 788 N N . LEU A 1 110 ? -4.283 12.552 -1.648 1.00 92.31 110 LEU A N 1
ATOM 789 C CA . LEU A 1 110 ? -4.464 13.990 -1.445 1.00 92.31 110 LEU A CA 1
ATOM 790 C C . LEU A 1 110 ? -5.944 14.370 -1.345 1.00 92.31 110 LEU A C 1
ATOM 792 O O . LEU A 1 110 ? -6.325 15.164 -0.485 1.00 92.31 110 LEU A O 1
ATOM 796 N N . GLU A 1 111 ? -6.785 13.794 -2.202 1.00 93.88 111 GLU A N 1
ATOM 797 C CA . GLU A 1 111 ? -8.230 14.009 -2.156 1.00 93.88 111 GLU A CA 1
ATOM 798 C C . GLU A 1 111 ? -8.848 13.432 -0.876 1.00 93.88 111 GLU A C 1
ATOM 800 O O . GLU A 1 111 ? -9.655 14.096 -0.222 1.00 93.88 111 GLU A O 1
ATOM 805 N N . ALA A 1 112 ? -8.452 12.225 -0.467 1.00 93.06 112 ALA A N 1
ATOM 806 C CA . ALA A 1 112 ? -8.925 11.591 0.760 1.00 93.06 112 ALA A CA 1
ATOM 807 C C . ALA A 1 112 ? -8.542 12.403 2.012 1.00 93.06 112 ALA A C 1
ATOM 809 O O . ALA A 1 112 ? -9.382 12.603 2.895 1.00 93.06 112 ALA A O 1
ATOM 810 N N . THR A 1 113 ? -7.325 12.952 2.050 1.00 90.25 113 THR A N 1
ATOM 811 C CA . THR A 1 113 ? -6.869 13.870 3.103 1.00 90.25 113 THR A CA 1
ATOM 812 C C . THR A 1 113 ? -7.700 15.154 3.107 1.00 90.25 113 THR A C 1
ATOM 814 O O . THR A 1 113 ? -8.313 15.488 4.123 1.00 90.25 113 THR A O 1
ATOM 817 N N . LYS A 1 114 ? -7.831 15.837 1.959 1.00 92.25 114 LYS A N 1
ATOM 818 C CA . LYS A 1 114 ? -8.590 17.099 1.837 1.00 92.25 114 LYS A CA 1
ATOM 819 C C . LYS A 1 114 ? -10.067 16.949 2.193 1.00 92.25 114 LYS A C 1
ATOM 821 O O . LYS A 1 114 ? -10.641 17.811 2.856 1.00 92.25 114 LYS A O 1
ATOM 826 N N . THR A 1 115 ? -10.684 15.846 1.778 1.00 94.25 115 THR A N 1
ATOM 827 C CA . THR A 1 115 ? -12.096 15.545 2.061 1.00 94.25 115 THR A CA 1
ATOM 828 C C . THR A 1 115 ? -12.309 14.941 3.450 1.00 94.25 115 THR A C 1
ATOM 830 O O . THR A 1 115 ? -13.445 14.679 3.848 1.00 94.25 115 THR A O 1
ATOM 833 N N . GLY A 1 116 ? -11.237 14.761 4.229 1.00 91.38 116 GLY A N 1
ATOM 834 C CA . GLY A 1 116 ? -11.294 14.317 5.615 1.00 91.38 116 GLY A CA 1
ATOM 835 C C . GLY A 1 116 ? -11.671 12.848 5.792 1.00 91.38 116 GLY A C 1
ATOM 836 O O . GLY A 1 116 ? -12.157 12.489 6.865 1.00 91.38 116 GLY A O 1
ATOM 837 N N . LYS A 1 117 ? -11.447 11.998 4.781 1.00 92.12 117 LYS A N 1
ATOM 838 C CA . LYS A 1 117 ? -11.700 10.548 4.860 1.00 92.12 117 LYS A CA 1
ATOM 839 C C . LYS A 1 117 ? -10.911 9.895 5.991 1.00 92.12 117 LYS A C 1
ATOM 841 O O . LYS A 1 117 ? -11.450 9.038 6.680 1.00 92.12 117 LYS A O 1
ATOM 846 N N . PHE A 1 118 ? -9.697 10.382 6.245 1.00 89.44 118 PHE A N 1
ATOM 847 C CA . PHE A 1 118 ? -8.803 9.833 7.263 1.00 89.44 118 PHE A CA 1
ATOM 848 C C . PHE A 1 118 ? -9.022 10.378 8.682 1.00 89.44 118 PHE A C 1
ATOM 850 O O . PHE A 1 118 ? -8.402 9.902 9.629 1.00 89.44 118 PHE A O 1
ATOM 857 N N . LYS A 1 119 ? -9.947 11.329 8.887 1.00 88.56 119 LYS A N 1
ATOM 858 C CA . LYS A 1 119 ? -10.168 11.964 10.206 1.00 88.56 119 LYS A CA 1
ATOM 859 C C . LYS A 1 119 ? -10.592 10.994 11.312 1.00 88.56 119 LYS A C 1
ATOM 861 O O . LYS A 1 119 ? -10.492 11.335 12.484 1.00 88.56 119 LYS A O 1
ATOM 866 N N . ARG A 1 120 ? -11.140 9.829 10.952 1.00 87.69 120 ARG A N 1
ATOM 867 C CA . ARG A 1 120 ? -11.580 8.803 11.912 1.00 87.69 120 ARG A CA 1
ATOM 868 C C . ARG A 1 120 ? -10.495 7.778 12.250 1.00 87.69 120 ARG A C 1
ATOM 870 O O . ARG A 1 120 ? -10.663 7.062 13.231 1.00 87.69 120 ARG A O 1
ATOM 877 N N . GLU A 1 121 ? -9.440 7.687 11.446 1.00 84.06 121 GLU A N 1
ATOM 878 C CA . GLU A 1 121 ? -8.387 6.666 11.562 1.00 84.06 121 GLU A CA 1
ATOM 879 C C . GLU A 1 121 ? -7.026 7.253 11.959 1.00 84.06 121 GLU A C 1
ATOM 881 O O . GLU A 1 121 ? -6.272 6.590 12.668 1.00 84.06 121 GLU A O 1
ATOM 886 N N . VAL A 1 122 ? -6.733 8.502 11.580 1.00 84.69 122 VAL A N 1
ATOM 887 C CA . VAL A 1 122 ? -5.516 9.213 11.991 1.00 84.69 122 VAL A CA 1
ATOM 888 C C . VAL A 1 122 ? -5.749 9.897 13.333 1.00 84.69 122 VAL A C 1
ATOM 890 O O . VAL A 1 122 ? -6.679 10.688 13.496 1.00 84.69 122 VAL A O 1
ATOM 893 N N . ILE A 1 123 ? -4.879 9.598 14.296 1.00 84.81 123 ILE A N 1
ATOM 894 C CA . ILE A 1 123 ? -4.844 10.243 15.609 1.00 84.81 123 ILE A CA 1
ATOM 895 C C . ILE A 1 123 ? -3.687 11.237 15.631 1.00 84.81 123 ILE A C 1
ATOM 897 O O . ILE A 1 123 ? -2.602 10.935 15.140 1.00 84.81 123 ILE A O 1
ATOM 901 N N . GLU A 1 124 ? -3.916 12.415 16.212 1.00 87.12 124 GLU A N 1
ATOM 902 C CA . GLU A 1 124 ? -2.873 13.430 16.351 1.00 87.12 124 GLU A CA 1
ATOM 903 C C . GLU A 1 124 ? -1.677 12.921 17.167 1.00 87.12 124 GLU A C 1
ATOM 905 O O . GLU A 1 124 ? -1.825 12.286 18.215 1.00 87.12 124 GLU A O 1
ATOM 910 N N . VAL A 1 125 ? -0.473 13.247 16.701 1.00 84.06 125 VAL A N 1
ATOM 911 C CA . VAL A 1 125 ? 0.779 12.928 17.385 1.00 84.06 125 VAL A CA 1
ATOM 912 C C . VAL A 1 125 ? 1.470 14.222 17.781 1.00 84.06 125 VAL A C 1
ATOM 914 O O . VAL A 1 125 ? 1.746 15.094 16.961 1.00 84.06 125 VAL A O 1
ATOM 917 N N . GLN A 1 126 ? 1.771 14.352 19.071 1.00 83.06 126 GLN A N 1
ATOM 918 C CA . GLN A 1 126 ? 2.537 15.478 19.594 1.00 83.06 126 GLN A CA 1
ATOM 919 C C . GLN A 1 126 ? 4.031 15.143 19.539 1.00 83.06 126 GLN A C 1
ATOM 921 O O . GLN A 1 126 ? 4.495 14.226 20.222 1.00 83.06 126 GLN A O 1
ATOM 926 N N . VAL A 1 127 ? 4.803 15.917 18.786 1.00 82.38 127 VAL A N 1
ATOM 927 C CA . VAL A 1 127 ? 6.258 15.802 18.668 1.00 82.38 127 VAL A CA 1
ATOM 928 C C . VAL A 1 127 ? 6.908 16.850 19.578 1.00 82.38 127 VAL A C 1
ATOM 930 O O . VAL A 1 127 ? 6.629 18.045 19.442 1.00 82.38 127 VAL A O 1
ATOM 933 N N . PRO A 1 128 ? 7.759 16.457 20.547 1.00 80.12 128 PRO A N 1
ATOM 934 C CA . PRO A 1 128 ? 8.417 17.414 21.420 1.00 80.12 128 PRO A CA 1
ATOM 935 C C . PRO A 1 128 ? 9.312 18.362 20.635 1.00 80.12 128 PRO A C 1
ATOM 937 O O . PRO A 1 128 ? 9.939 17.959 19.654 1.00 80.12 128 PRO A O 1
ATOM 940 N N . PRO A 1 129 ? 9.482 19.588 21.137 1.00 84.31 129 PRO A N 1
ATOM 941 C CA . PRO A 1 129 ? 10.448 20.508 20.572 1.00 84.31 129 PRO A CA 1
ATOM 942 C C . PRO A 1 129 ? 11.877 19.963 20.712 1.00 84.31 129 PRO A C 1
ATOM 944 O O . PRO A 1 129 ? 12.304 19.561 21.795 1.00 84.31 129 PRO A O 1
ATOM 947 N N . VAL A 1 130 ? 12.661 20.049 19.633 1.00 81.12 130 VAL A N 1
ATOM 948 C CA . VAL A 1 130 ? 14.102 19.727 19.657 1.00 81.12 130 VAL A CA 1
ATOM 949 C C . VAL A 1 130 ? 14.883 20.735 20.516 1.00 81.12 130 VAL A C 1
ATOM 951 O O . VAL A 1 130 ? 15.883 20.395 21.145 1.00 81.12 130 VAL A O 1
ATOM 954 N N . LYS A 1 131 ? 14.426 21.994 20.568 1.00 86.50 131 LYS A N 1
ATOM 955 C CA . LYS A 1 131 ? 15.049 23.069 21.355 1.00 86.50 131 LYS A CA 1
ATOM 956 C C . LYS A 1 131 ? 14.283 23.311 22.651 1.00 86.50 131 LYS A C 1
ATOM 958 O O . LYS A 1 131 ? 13.070 23.507 22.643 1.00 86.50 131 LYS A O 1
ATOM 963 N N . ARG A 1 132 ? 15.011 23.387 23.769 1.00 83.50 132 ARG A N 1
ATOM 964 C CA . ARG A 1 132 ? 14.447 23.724 25.083 1.00 83.50 132 ARG A CA 1
ATOM 965 C C . ARG A 1 132 ? 13.717 25.074 25.017 1.00 83.50 132 ARG A C 1
ATOM 967 O O . ARG A 1 132 ? 14.332 26.083 24.691 1.00 83.50 132 ARG A O 1
ATOM 974 N N . GLY A 1 133 ? 12.425 25.077 25.349 1.00 84.44 133 GLY A N 1
ATOM 975 C CA . GLY A 1 133 ? 11.577 26.277 25.374 1.00 84.44 133 GLY A CA 1
ATOM 976 C C . GLY A 1 133 ? 10.770 26.554 24.099 1.00 84.44 133 GLY A C 1
ATOM 977 O O . GLY A 1 133 ? 9.989 27.500 24.104 1.00 84.44 133 GLY A O 1
ATOM 978 N N . ALA A 1 134 ? 10.914 25.759 23.032 1.00 88.19 134 ALA A N 1
ATOM 979 C CA . ALA A 1 134 ? 10.022 25.847 21.871 1.00 88.19 134 ALA A CA 1
ATOM 980 C C . ALA A 1 134 ? 8.697 25.095 22.113 1.00 88.19 134 ALA A C 1
ATOM 982 O O . ALA A 1 134 ? 8.604 24.266 23.018 1.00 88.19 134 ALA A O 1
ATOM 983 N N . ALA A 1 135 ? 7.666 25.396 21.320 1.00 87.88 135 ALA A N 1
ATOM 984 C CA . ALA A 1 135 ? 6.390 24.684 21.379 1.00 87.88 135 ALA A CA 1
ATOM 985 C C . ALA A 1 135 ? 6.501 23.288 20.726 1.00 87.88 135 ALA A C 1
ATOM 987 O O . ALA A 1 135 ? 7.267 23.136 19.770 1.00 87.88 135 ALA A O 1
ATOM 988 N N . PRO A 1 136 ? 5.758 22.274 21.212 1.00 85.94 136 PRO A N 1
ATOM 989 C CA . PRO A 1 136 ? 5.602 21.000 20.513 1.00 85.94 136 PRO A CA 1
ATOM 990 C C . PRO A 1 136 ? 4.988 21.195 19.122 1.00 85.94 136 PRO A C 1
ATOM 992 O O . PRO A 1 136 ? 4.152 22.077 18.931 1.00 85.94 136 PRO A O 1
ATOM 995 N N . GLN A 1 137 ? 5.390 20.357 18.171 1.00 88.06 137 GLN A N 1
ATOM 996 C CA . GLN A 1 137 ? 4.746 20.267 16.864 1.00 88.06 137 GLN A CA 1
ATOM 997 C C . GLN A 1 137 ? 3.633 19.225 16.943 1.00 88.06 137 GLN A C 1
ATOM 999 O O . GLN A 1 137 ? 3.841 18.138 17.475 1.00 88.06 137 GLN A O 1
ATOM 1004 N N . THR A 1 138 ? 2.462 19.538 16.404 1.00 88.19 138 THR A N 1
ATOM 1005 C CA . THR A 1 138 ? 1.376 18.565 16.266 1.00 88.19 138 THR A CA 1
ATOM 1006 C C . THR A 1 138 ? 1.354 18.054 14.832 1.00 88.19 138 THR A C 1
ATOM 1008 O O . THR A 1 138 ? 1.281 18.849 13.899 1.00 88.19 138 THR A O 1
ATOM 1011 N N . VAL A 1 139 ? 1.429 16.736 14.668 1.00 86.81 139 VAL A N 1
ATOM 1012 C CA . VAL A 1 139 ? 1.274 16.043 13.387 1.00 86.81 139 VAL A CA 1
ATOM 1013 C C . VAL A 1 139 ? -0.142 15.477 13.343 1.00 86.81 139 VAL A C 1
ATOM 1015 O O . VAL A 1 139 ? -0.541 14.735 14.240 1.00 86.81 139 VAL A O 1
ATOM 1018 N N . THR A 1 140 ? -0.923 15.875 12.341 1.00 87.25 140 THR A N 1
ATOM 1019 C CA . THR A 1 140 ? -2.359 15.544 12.233 1.00 87.25 140 THR A CA 1
ATOM 1020 C C . THR A 1 140 ? -2.729 14.841 10.934 1.00 87.25 140 THR A C 1
ATOM 1022 O O . THR A 1 140 ? -3.870 14.416 10.774 1.00 87.25 140 THR A O 1
ATOM 1025 N N . GLU A 1 141 ? -1.798 14.760 9.992 1.00 86.75 141 GLU A N 1
ATOM 1026 C CA . GLU A 1 141 ? -1.999 14.203 8.661 1.00 86.75 141 GLU A CA 1
ATOM 1027 C C . GLU A 1 141 ? -0.705 13.570 8.157 1.00 86.75 141 GLU A C 1
ATOM 1029 O O . GLU A 1 141 ? 0.362 13.783 8.734 1.00 86.75 141 GLU A O 1
ATOM 1034 N N . ASP A 1 142 ? -0.814 12.776 7.095 1.00 85.44 142 ASP A N 1
ATOM 1035 C CA . ASP A 1 142 ? 0.348 12.189 6.442 1.00 85.44 142 ASP A CA 1
ATOM 1036 C C . ASP A 1 142 ? 1.175 13.268 5.732 1.00 85.44 142 ASP A C 1
ATOM 1038 O O . ASP A 1 142 ? 0.673 13.971 4.849 1.00 85.44 142 ASP A O 1
ATOM 1042 N N . GLU A 1 143 ? 2.444 13.389 6.125 1.00 86.06 143 GLU A N 1
ATOM 1043 C CA . GLU A 1 143 ? 3.350 14.425 5.636 1.00 86.06 14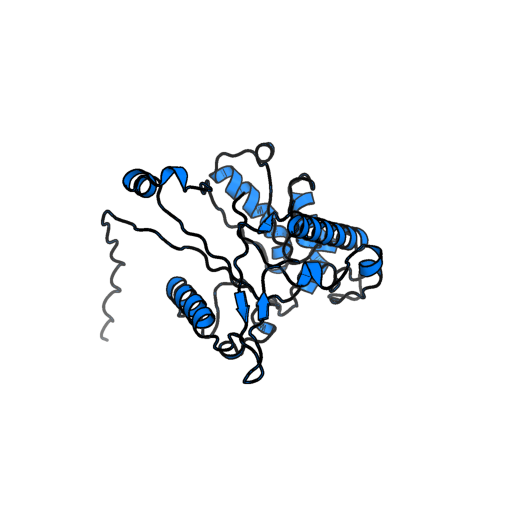3 GLU A CA 1
ATOM 1044 C C . GLU A 1 143 ? 3.702 14.251 4.150 1.00 86.06 143 GLU A C 1
ATOM 1046 O O . GLU A 1 143 ? 3.836 15.247 3.436 1.00 86.06 143 GLU A O 1
ATOM 1051 N N . GLU A 1 144 ? 3.821 13.017 3.648 1.00 83.88 144 GLU A N 1
ATOM 1052 C CA . GLU A 1 144 ? 4.337 12.760 2.296 1.00 83.88 144 GLU A CA 1
ATOM 1053 C C . GLU A 1 144 ? 3.356 13.239 1.218 1.00 83.88 144 GLU A C 1
ATOM 1055 O O . GLU A 1 144 ? 3.758 13.808 0.200 1.00 83.88 144 GLU A O 1
ATOM 1060 N N . VAL A 1 145 ? 2.053 13.082 1.467 1.00 83.75 145 VAL A N 1
ATOM 1061 C CA . VAL A 1 145 ? 0.979 13.461 0.530 1.00 83.75 145 VAL A CA 1
ATOM 1062 C C . VAL A 1 145 ? 0.900 14.962 0.309 1.00 83.75 145 VAL A C 1
ATOM 1064 O O . VAL A 1 145 ? 0.524 15.417 -0.773 1.00 83.75 145 VAL A O 1
ATOM 1067 N N . VAL A 1 146 ? 1.207 15.738 1.346 1.00 85.69 146 VAL A N 1
ATOM 1068 C CA . VAL A 1 146 ? 1.046 17.196 1.343 1.00 85.69 146 VAL A CA 1
ATOM 1069 C C . VAL A 1 146 ? 2.364 17.931 1.112 1.00 85.69 146 VAL A C 1
ATOM 1071 O O . VAL A 1 146 ? 2.346 19.114 0.773 1.00 85.69 146 VAL A O 1
ATOM 1074 N N . ALA A 1 147 ? 3.504 17.244 1.243 1.00 85.25 147 ALA A N 1
ATOM 1075 C CA . ALA A 1 147 ? 4.829 17.840 1.106 1.00 85.25 147 ALA A CA 1
ATOM 1076 C C . ALA A 1 147 ? 5.100 18.403 -0.296 1.00 85.25 147 ALA A C 1
ATOM 1078 O O . ALA A 1 147 ? 5.799 19.411 -0.436 1.00 85.25 147 ALA A O 1
ATOM 1079 N N . ARG A 1 148 ? 4.587 17.752 -1.347 1.00 83.62 148 ARG A N 1
ATOM 1080 C CA . ARG A 1 148 ? 4.800 18.178 -2.734 1.00 83.62 148 ARG A CA 1
ATOM 1081 C C . ARG A 1 148 ? 3.675 17.721 -3.650 1.00 83.62 148 ARG A C 1
ATOM 1083 O O . ARG A 1 148 ? 3.069 16.677 -3.443 1.00 83.62 148 ARG A O 1
ATOM 1090 N N . GLU A 1 149 ? 3.455 18.471 -4.723 1.00 86.94 149 GLU A N 1
ATOM 1091 C CA . GLU A 1 149 ? 2.595 18.005 -5.806 1.00 86.94 149 GLU A CA 1
ATOM 1092 C C . GLU A 1 149 ? 3.302 16.890 -6.590 1.00 86.94 149 GLU A C 1
ATOM 1094 O O . GLU A 1 149 ? 4.426 17.072 -7.068 1.00 86.94 149 GLU A O 1
ATOM 1099 N N . VAL A 1 150 ? 2.633 15.745 -6.733 1.00 91.31 150 VAL A N 1
ATOM 1100 C CA . VAL A 1 150 ? 3.106 14.606 -7.524 1.00 91.31 150 VAL A CA 1
ATOM 1101 C C . VAL A 1 150 ? 2.146 14.372 -8.683 1.00 91.31 150 VAL A C 1
ATOM 1103 O O . VAL A 1 150 ? 0.950 14.170 -8.491 1.00 91.31 150 VAL A O 1
ATOM 1106 N N . ASN A 1 151 ? 2.675 14.410 -9.904 1.00 93.56 151 ASN A N 1
ATOM 1107 C CA . ASN A 1 151 ? 1.933 14.151 -11.132 1.00 93.56 151 ASN A CA 1
ATOM 1108 C C . ASN A 1 151 ? 2.837 13.461 -12.169 1.00 93.56 151 ASN A C 1
ATOM 1110 O O . ASN A 1 151 ? 4.056 13.400 -12.014 1.00 93.56 151 ASN A O 1
ATOM 1114 N N . VAL A 1 152 ? 2.259 12.959 -13.262 1.00 95.19 152 VAL A N 1
ATOM 1115 C CA . VAL A 1 152 ? 3.016 12.231 -14.301 1.00 95.19 152 VAL A CA 1
ATOM 1116 C C . VAL A 1 152 ? 4.188 13.059 -14.852 1.00 95.19 152 VAL A C 1
ATOM 1118 O O . VAL A 1 152 ? 5.260 12.521 -15.116 1.00 95.19 152 VAL A O 1
ATOM 1121 N N . ALA A 1 153 ? 4.031 14.381 -14.979 1.00 95.62 153 ALA A N 1
ATOM 1122 C CA . ALA A 1 153 ? 5.082 15.259 -15.489 1.00 95.62 153 ALA A CA 1
ATOM 1123 C C . ALA A 1 153 ? 6.229 15.488 -14.489 1.00 95.62 153 ALA A C 1
ATOM 1125 O O . ALA A 1 153 ? 7.362 15.744 -14.907 1.00 95.62 153 ALA A O 1
ATOM 1126 N N . SER A 1 154 ? 5.965 15.438 -13.179 1.00 94.94 154 SER A N 1
ATOM 1127 C CA . SER A 1 154 ? 7.017 15.470 -12.158 1.00 94.94 154 SER A CA 1
ATOM 1128 C C . SER A 1 154 ? 7.722 14.118 -12.056 1.00 94.94 154 SER A C 1
ATOM 1130 O O . SER A 1 154 ? 8.944 14.086 -11.930 1.00 94.94 154 SER A O 1
ATOM 1132 N N . LEU A 1 155 ? 6.968 13.020 -12.165 1.00 95.31 155 LEU A N 1
ATOM 1133 C CA . LEU A 1 155 ? 7.480 11.653 -12.083 1.00 95.31 155 LEU A CA 1
ATOM 1134 C C . LEU A 1 155 ? 8.371 11.291 -13.274 1.00 95.31 155 LEU A C 1
ATOM 1136 O O . LEU A 1 155 ? 9.479 10.804 -13.065 1.00 95.31 155 LEU A O 1
ATOM 1140 N N . SER A 1 156 ? 7.976 11.634 -14.504 1.00 95.12 156 SER A N 1
ATOM 1141 C CA . SER A 1 156 ? 8.732 11.291 -15.722 1.00 95.12 156 SER A CA 1
ATOM 1142 C C . SER A 1 156 ? 10.147 11.880 -15.771 1.00 95.12 156 SER A C 1
ATOM 1144 O O . SER A 1 156 ? 11.024 11.356 -16.455 1.00 95.12 156 SER A O 1
ATOM 1146 N N . LYS A 1 157 ? 10.410 12.944 -15.001 1.00 95.88 157 LYS A N 1
ATOM 1147 C CA . LYS A 1 157 ? 11.734 13.579 -14.874 1.00 95.88 157 LYS A CA 1
ATOM 1148 C C . LYS A 1 157 ? 12.683 12.817 -13.948 1.00 95.88 157 LYS A C 1
ATOM 1150 O O . LYS A 1 157 ? 13.881 13.109 -13.928 1.00 95.88 157 LYS A O 1
ATOM 1155 N N . LEU A 1 158 ? 12.168 11.885 -13.147 1.00 94.88 158 LEU A N 1
ATOM 1156 C CA . LEU A 1 158 ? 12.965 11.141 -12.184 1.00 94.88 158 LEU A CA 1
ATOM 1157 C C . LEU A 1 158 ? 13.806 10.075 -12.881 1.00 94.88 158 LEU A C 1
ATOM 1159 O O . LEU A 1 158 ? 13.340 9.329 -13.749 1.00 94.88 158 LEU A O 1
ATOM 1163 N N . ARG A 1 159 ? 15.069 10.006 -12.457 1.00 93.94 159 ARG A N 1
ATOM 1164 C CA . ARG A 1 159 ? 15.998 8.965 -12.886 1.00 93.94 159 ARG A CA 1
ATOM 1165 C C . ARG A 1 159 ? 15.697 7.671 -12.125 1.00 93.94 159 ARG A C 1
ATOM 1167 O O . ARG A 1 159 ? 15.451 7.747 -10.920 1.00 93.94 159 ARG A O 1
ATOM 1174 N N . PRO A 1 160 ? 15.762 6.513 -12.793 1.00 93.12 160 PRO A N 1
ATOM 1175 C CA . PRO A 1 160 ? 15.637 5.227 -12.125 1.00 93.12 160 PRO A CA 1
ATOM 1176 C C . PRO A 1 160 ? 16.697 5.011 -11.042 1.00 93.12 160 PRO A C 1
ATOM 1178 O O . PRO A 1 160 ? 17.833 5.478 -11.171 1.00 93.12 160 PRO A O 1
ATOM 1181 N N . CYS A 1 161 ? 16.297 4.330 -9.969 1.00 89.50 161 CYS A N 1
ATOM 1182 C CA . CYS A 1 161 ? 17.098 4.129 -8.758 1.00 89.50 161 CYS A CA 1
ATOM 1183 C C . CYS A 1 161 ? 17.768 2.752 -8.697 1.00 89.50 161 CYS A C 1
ATOM 1185 O O . CYS A 1 161 ? 18.740 2.590 -7.963 1.00 89.50 161 CYS A O 1
ATOM 1187 N N . PHE A 1 162 ? 17.265 1.791 -9.471 1.00 86.81 162 PHE A N 1
ATOM 1188 C CA . PHE A 1 162 ? 17.683 0.392 -9.461 1.00 86.81 162 PHE A CA 1
ATOM 1189 C C . PHE A 1 162 ? 18.100 -0.031 -10.868 1.00 86.81 162 PHE A C 1
ATOM 1191 O O . PHE A 1 162 ? 17.590 0.506 -11.848 1.00 86.81 162 PHE A O 1
ATOM 1198 N N . LYS A 1 163 ? 19.093 -0.918 -10.973 1.00 80.25 163 LYS A N 1
ATOM 1199 C CA . LYS A 1 163 ? 19.681 -1.358 -12.251 1.00 80.25 163 LYS A CA 1
ATOM 1200 C C . LYS A 1 163 ? 20.229 -2.779 -12.108 1.00 80.25 163 LYS A C 1
ATOM 1202 O O . LYS A 1 163 ? 21.441 -2.948 -11.992 1.00 80.25 163 LYS A O 1
ATOM 1207 N N . PRO A 1 164 ? 19.364 -3.802 -12.116 1.00 71.94 164 PRO A N 1
ATOM 1208 C CA . PRO A 1 164 ? 19.811 -5.177 -11.903 1.00 71.94 164 PRO A CA 1
ATOM 1209 C C . PRO A 1 164 ? 20.576 -5.769 -13.098 1.00 71.94 164 PRO A C 1
ATOM 1211 O O . PRO A 1 164 ? 21.308 -6.739 -12.923 1.00 71.94 164 PRO A O 1
ATOM 1214 N N . SER A 1 165 ? 20.434 -5.216 -14.311 1.00 68.12 165 SER A N 1
ATOM 1215 C CA . SER A 1 165 ? 21.234 -5.615 -15.480 1.00 68.12 165 SER A CA 1
ATOM 1216 C C . SER A 1 165 ? 21.303 -4.509 -16.536 1.00 68.12 165 SER A C 1
ATOM 1218 O O . SER A 1 165 ? 20.399 -3.680 -16.609 1.00 68.12 165 SER A O 1
ATOM 1220 N N . GLU A 1 166 ? 22.325 -4.546 -17.393 1.00 66.94 166 GLU A N 1
ATOM 1221 C CA . GLU A 1 166 ? 22.494 -3.633 -18.540 1.00 66.94 166 GLU A CA 1
ATOM 1222 C C . GLU A 1 166 ? 21.514 -3.921 -19.699 1.00 66.94 166 GLU A C 1
ATOM 1224 O O . GLU A 1 166 ? 21.366 -3.107 -20.608 1.00 66.94 166 GLU A O 1
ATOM 1229 N N . ASP A 1 167 ? 20.823 -5.067 -19.666 1.00 62.75 167 ASP A N 1
ATOM 1230 C CA . ASP A 1 167 ? 20.016 -5.573 -20.785 1.00 62.75 167 ASP A CA 1
ATOM 1231 C C . ASP A 1 167 ? 18.618 -4.941 -20.886 1.00 62.75 167 ASP A C 1
ATOM 1233 O O . ASP A 1 167 ? 17.887 -5.204 -21.845 1.00 62.75 167 ASP A O 1
ATOM 1237 N N . PHE A 1 168 ? 18.211 -4.113 -19.918 1.00 68.25 168 PHE A N 1
ATOM 1238 C CA . PHE A 1 168 ? 16.910 -3.451 -19.965 1.00 68.25 168 PHE A CA 1
ATOM 1239 C C . PHE A 1 168 ? 16.899 -2.069 -19.309 1.00 68.25 168 PHE A C 1
ATOM 1241 O O . PHE A 1 168 ? 17.674 -1.762 -18.404 1.00 68.25 168 PHE A O 1
ATOM 1248 N N . GLY A 1 169 ? 15.989 -1.221 -19.794 1.00 73.44 169 GLY A N 1
ATOM 1249 C CA . GLY A 1 169 ? 15.781 0.118 -19.260 1.00 73.44 169 GLY A CA 1
ATOM 1250 C C . GLY A 1 169 ? 15.137 0.051 -17.872 1.00 73.44 169 GLY A C 1
ATOM 1251 O O . GLY A 1 169 ? 14.018 -0.450 -17.776 1.00 73.44 169 GLY A O 1
ATOM 1252 N N . PRO A 1 170 ? 15.791 0.553 -16.813 1.00 89.38 170 PRO A N 1
ATOM 1253 C CA . PRO A 1 170 ? 15.220 0.549 -15.473 1.00 89.38 170 PRO A CA 1
ATOM 1254 C C . PRO A 1 170 ? 14.006 1.479 -15.395 1.00 89.38 170 PRO A C 1
ATOM 1256 O O . PRO A 1 170 ? 13.973 2.555 -16.001 1.00 89.38 170 PRO A O 1
ATOM 1259 N N . THR A 1 171 ? 12.998 1.061 -14.646 1.00 94.44 171 THR A N 1
ATOM 1260 C CA . THR A 1 171 ? 11.670 1.673 -14.589 1.00 94.44 171 THR A CA 1
ATOM 1261 C C . THR A 1 171 ? 11.314 2.199 -13.198 1.00 94.44 171 THR A C 1
ATOM 1263 O O . THR A 1 171 ? 10.525 3.139 -13.072 1.00 94.44 171 THR A O 1
ATOM 1266 N N . VAL A 1 172 ? 11.935 1.662 -12.151 1.00 94.75 172 VAL A N 1
ATOM 1267 C CA . VAL A 1 172 ? 11.655 2.014 -10.763 1.00 94.75 172 VAL A CA 1
ATOM 1268 C C . VAL A 1 172 ? 12.409 3.287 -10.387 1.00 94.75 172 VAL A C 1
ATOM 1270 O O . VAL A 1 172 ? 13.634 3.379 -10.492 1.00 94.75 172 VAL A O 1
ATOM 1273 N N . THR A 1 173 ? 11.676 4.283 -9.903 1.00 95.06 173 THR A N 1
ATOM 1274 C CA . THR A 1 173 ? 12.186 5.579 -9.449 1.00 95.06 173 THR A CA 1
ATOM 1275 C C . THR A 1 173 ? 11.751 5.863 -8.018 1.00 95.06 173 THR A C 1
ATOM 1277 O O . THR A 1 173 ? 10.809 5.266 -7.508 1.00 95.06 173 THR A O 1
ATOM 1280 N N . ALA A 1 174 ? 12.371 6.859 -7.387 1.00 91.88 174 ALA A N 1
ATOM 1281 C CA . ALA A 1 174 ? 11.944 7.345 -6.075 1.00 91.88 174 ALA A CA 1
ATOM 1282 C C . ALA A 1 174 ? 10.493 7.868 -6.037 1.00 91.88 174 ALA A C 1
ATOM 1284 O O . ALA A 1 174 ? 9.952 8.028 -4.953 1.00 91.88 174 ALA A O 1
ATOM 1285 N N . GLY A 1 175 ? 9.879 8.171 -7.186 1.00 92.12 175 GLY A N 1
ATOM 1286 C CA . GLY A 1 175 ? 8.500 8.660 -7.246 1.00 92.12 175 GLY A CA 1
ATOM 1287 C C . GLY A 1 175 ? 7.456 7.574 -7.500 1.00 92.12 175 GLY A C 1
ATOM 1288 O O . GLY A 1 175 ? 6.271 7.837 -7.336 1.00 92.12 175 GLY A O 1
ATOM 1289 N N . ASN A 1 176 ? 7.876 6.372 -7.905 1.00 94.62 176 ASN A N 1
ATOM 1290 C CA . ASN A 1 176 ? 6.984 5.232 -8.133 1.00 94.62 176 ASN A CA 1
ATOM 1291 C C . ASN A 1 176 ? 7.302 4.032 -7.213 1.00 94.62 176 ASN A C 1
ATOM 1293 O O . ASN A 1 176 ? 6.715 2.959 -7.374 1.00 94.62 176 ASN A O 1
ATOM 1297 N N . ALA A 1 177 ? 8.169 4.244 -6.216 1.00 91.50 177 ALA A N 1
ATOM 1298 C CA . ALA A 1 177 ? 8.486 3.354 -5.099 1.00 91.50 177 ALA A CA 1
ATOM 1299 C C . ALA A 1 177 ? 8.029 3.975 -3.768 1.00 91.50 177 ALA A C 1
ATOM 1301 O O . ALA A 1 177 ? 8.026 5.200 -3.642 1.00 91.50 177 ALA A O 1
ATOM 1302 N N . SER A 1 178 ? 7.664 3.159 -2.773 1.00 87.94 178 SER A N 1
ATOM 1303 C CA . SER A 1 178 ? 7.300 3.689 -1.454 1.00 87.94 178 SER A CA 1
ATOM 1304 C C . SER A 1 178 ? 8.510 4.341 -0.767 1.00 87.94 178 SER A C 1
ATOM 1306 O O . SER A 1 178 ? 9.603 3.759 -0.803 1.00 87.94 178 SER A O 1
ATOM 1308 N N . PRO A 1 179 ? 8.346 5.496 -0.099 1.00 82.62 179 PRO A N 1
ATOM 1309 C CA . PRO A 1 179 ? 9.405 6.085 0.705 1.00 82.62 179 PRO A CA 1
ATOM 1310 C C . PRO A 1 179 ? 9.669 5.262 1.973 1.00 82.62 179 PRO A C 1
ATOM 1312 O O . PRO A 1 179 ? 8.918 4.360 2.348 1.00 82.62 179 PRO A O 1
ATOM 1315 N N . ILE A 1 180 ? 10.765 5.589 2.652 1.00 78.81 180 ILE A N 1
ATOM 1316 C CA . ILE A 1 180 ? 10.999 5.120 4.017 1.00 78.81 180 ILE A CA 1
ATOM 1317 C C . ILE A 1 180 ? 10.225 6.055 4.945 1.00 78.81 180 ILE A C 1
ATOM 1319 O O . ILE A 1 180 ? 10.531 7.246 4.995 1.00 78.81 180 ILE A O 1
ATOM 1323 N N . SER A 1 181 ? 9.258 5.502 5.673 1.00 74.00 181 SER A N 1
ATOM 1324 C CA . SER A 1 181 ? 8.337 6.268 6.517 1.00 74.00 181 SER A CA 1
ATOM 1325 C C . SER A 1 181 ? 8.244 5.691 7.925 1.00 74.00 181 SER A C 1
ATOM 1327 O O . SER A 1 181 ? 8.383 4.481 8.123 1.00 74.00 181 SER A O 1
ATOM 1329 N N . ASP A 1 182 ? 7.947 6.563 8.888 1.00 75.38 182 ASP A N 1
ATOM 1330 C CA . ASP A 1 182 ? 7.647 6.203 10.272 1.00 75.38 182 ASP A CA 1
ATOM 1331 C C . ASP A 1 182 ? 6.131 6.254 10.514 1.00 75.38 182 ASP A C 1
ATOM 1333 O O . ASP A 1 182 ? 5.463 7.219 10.151 1.00 75.38 182 ASP A O 1
ATOM 1337 N N . GLY A 1 183 ? 5.577 5.213 11.139 1.00 73.88 183 GLY A N 1
ATOM 1338 C CA . GLY A 1 183 ? 4.150 5.131 11.448 1.00 73.88 183 GLY A CA 1
ATOM 1339 C C . GLY A 1 183 ? 3.790 3.893 12.268 1.00 73.88 183 GLY A C 1
ATOM 1340 O O . GLY A 1 183 ? 4.570 2.942 12.366 1.00 73.88 183 GLY A O 1
ATOM 1341 N N . ALA A 1 184 ? 2.599 3.908 12.869 1.00 74.44 184 ALA A N 1
ATOM 1342 C CA . ALA A 1 184 ? 2.054 2.790 13.634 1.00 74.44 184 ALA A CA 1
ATOM 1343 C C . ALA A 1 184 ? 0.529 2.704 13.477 1.00 74.44 184 ALA A C 1
ATOM 1345 O O . ALA A 1 184 ? -0.156 3.719 13.384 1.00 74.44 184 ALA A O 1
ATOM 1346 N N . ALA A 1 185 ? -0.003 1.483 13.509 1.00 75.75 185 ALA A N 1
ATOM 1347 C CA . ALA A 1 185 ? -1.439 1.212 13.529 1.00 75.75 185 ALA A CA 1
ATOM 1348 C C . ALA A 1 185 ? -1.768 0.153 14.590 1.00 75.75 18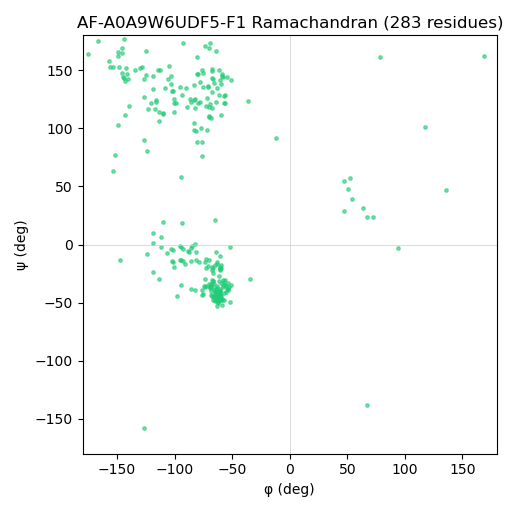5 ALA A C 1
ATOM 1350 O O . ALA A 1 185 ? -0.945 -0.723 14.869 1.00 75.75 185 ALA A O 1
ATOM 1351 N N . ALA A 1 186 ? -2.971 0.228 15.167 1.00 75.88 186 ALA A N 1
ATOM 1352 C CA . ALA A 1 186 ? -3.453 -0.719 16.170 1.00 75.88 186 ALA A CA 1
ATOM 1353 C C . ALA A 1 186 ? -4.935 -1.057 15.967 1.00 75.88 186 ALA A C 1
ATOM 1355 O O . ALA A 1 186 ? -5.744 -0.190 15.645 1.00 75.88 186 ALA A O 1
ATOM 1356 N N . LEU A 1 187 ? -5.295 -2.321 16.210 1.00 76.69 187 LEU A N 1
ATOM 1357 C CA . LEU A 1 187 ? -6.671 -2.817 16.143 1.00 76.69 187 LEU A CA 1
ATOM 1358 C C . LEU A 1 187 ? -7.061 -3.529 17.443 1.00 76.69 187 LEU A C 1
ATOM 1360 O O . LEU A 1 187 ? -6.271 -4.262 18.045 1.00 76.69 187 LEU A O 1
ATOM 1364 N N . VAL A 1 188 ? -8.316 -3.344 17.858 1.00 81.44 188 VAL A N 1
ATOM 1365 C CA . VAL A 1 188 ? -8.917 -4.068 18.985 1.00 81.44 188 VAL A CA 1
ATOM 1366 C C . VAL A 1 188 ? -9.777 -5.197 18.435 1.00 81.44 188 VAL A C 1
ATOM 1368 O O . VAL A 1 188 ? -10.805 -4.945 17.808 1.00 81.44 188 VAL A O 1
ATOM 1371 N N . LEU A 1 189 ? -9.377 -6.444 18.693 1.00 82.00 189 LEU A N 1
ATOM 1372 C CA . LEU A 1 189 ? -10.130 -7.623 18.277 1.00 82.00 189 LEU A CA 1
ATOM 1373 C C . LEU A 1 189 ? -10.840 -8.271 19.463 1.00 82.00 189 LEU A C 1
ATOM 1375 O O . LEU A 1 189 ? -10.322 -8.365 20.582 1.00 82.00 189 LEU A O 1
ATOM 1379 N N . MET A 1 190 ? -12.043 -8.765 19.195 1.00 80.69 190 MET A N 1
ATOM 1380 C CA . MET A 1 190 ? -12.884 -9.416 20.187 1.00 80.69 190 MET A CA 1
ATOM 1381 C C . MET A 1 190 ? -13.671 -10.552 19.538 1.00 80.69 190 MET A C 1
ATOM 1383 O O . MET A 1 190 ? -14.074 -10.454 18.380 1.00 80.69 190 MET A O 1
ATOM 1387 N N . SER A 1 191 ? -13.885 -11.643 20.277 1.00 87.06 191 SER A N 1
ATOM 1388 C CA . SER A 1 191 ? -14.767 -12.712 19.811 1.00 87.06 191 SER A CA 1
ATOM 1389 C C . SER A 1 191 ? -16.216 -12.224 19.766 1.00 87.06 191 SER A C 1
ATOM 1391 O O . SER A 1 191 ? -16.629 -11.409 20.593 1.00 87.06 191 SER A O 1
ATOM 1393 N N . ARG A 1 192 ? -17.006 -12.773 18.837 1.00 87.62 192 ARG A N 1
ATOM 1394 C CA . ARG A 1 192 ? -18.444 -12.480 18.721 1.00 87.62 192 ARG A CA 1
ATOM 1395 C C . ARG A 1 192 ? -19.177 -12.675 20.052 1.00 87.62 192 ARG A C 1
ATOM 1397 O O . ARG A 1 192 ? -19.857 -11.766 20.507 1.00 87.62 192 ARG A O 1
ATOM 1404 N N . GLU A 1 193 ? -18.957 -13.816 20.702 1.00 89.69 193 GLU A N 1
ATOM 1405 C CA . GLU A 1 193 ? -19.560 -14.140 22.002 1.00 89.69 193 GLU A CA 1
ATOM 1406 C C . GLU A 1 193 ? -19.257 -13.065 23.057 1.00 89.69 193 GLU A C 1
ATOM 1408 O O . GLU A 1 193 ? -20.132 -12.663 23.820 1.00 89.69 193 GLU A O 1
ATOM 1413 N N . LYS A 1 194 ? -18.021 -12.549 23.087 1.00 87.31 194 LYS A N 1
ATOM 1414 C CA . LYS A 1 194 ? -17.627 -11.540 24.073 1.00 87.31 194 LYS A CA 1
ATOM 1415 C C . LYS A 1 194 ? -18.214 -10.163 23.763 1.00 87.31 194 LYS A C 1
ATOM 1417 O O . LYS A 1 194 ? -18.579 -9.460 24.702 1.00 87.31 194 LYS A O 1
ATOM 1422 N N . VAL A 1 195 ? -18.335 -9.802 22.483 1.00 87.44 195 VAL A N 1
ATOM 1423 C CA . VAL A 1 195 ? -19.039 -8.584 22.047 1.00 87.44 195 VAL A CA 1
ATOM 1424 C C . VAL A 1 195 ? -20.497 -8.624 22.503 1.00 87.44 195 VAL A C 1
ATOM 1426 O O . VAL A 1 195 ? -20.977 -7.656 23.091 1.00 87.44 195 VAL A O 1
ATOM 1429 N N . GLU A 1 196 ? -21.182 -9.746 22.275 1.00 91.94 196 GLU A N 1
ATOM 1430 C CA . GLU A 1 196 ? -22.586 -9.945 22.653 1.00 91.94 196 GLU A CA 1
ATOM 1431 C C . GLU A 1 196 ? -22.763 -9.911 24.177 1.00 91.94 196 GLU A C 1
ATOM 1433 O O . GLU A 1 196 ? -23.589 -9.152 24.682 1.00 91.94 196 GLU A O 1
ATOM 1438 N N . ALA A 1 197 ? -21.922 -10.636 24.922 1.00 91.12 197 ALA A N 1
ATOM 1439 C CA . ALA A 1 197 ? -21.961 -10.669 26.384 1.00 91.12 197 ALA A CA 1
ATOM 1440 C C . ALA A 1 197 ? -21.708 -9.301 27.045 1.00 91.12 197 ALA A C 1
ATOM 1442 O O . ALA A 1 197 ? -22.159 -9.066 28.163 1.00 91.12 197 ALA A O 1
ATOM 1443 N N . LEU A 1 198 ? -20.964 -8.410 26.382 1.00 92.50 198 LEU A N 1
ATOM 1444 C CA . LEU A 1 198 ? -20.693 -7.051 26.859 1.00 92.50 198 LEU A CA 1
ATOM 1445 C C . LEU A 1 198 ? -21.660 -5.998 26.290 1.00 92.50 198 LEU A C 1
ATOM 1447 O O . LEU A 1 198 ? -21.526 -4.825 26.628 1.00 92.50 198 LEU A O 1
ATOM 1451 N N . GLY A 1 199 ? -22.607 -6.380 25.426 1.00 94.69 199 GLY A N 1
ATOM 1452 C CA . GLY A 1 199 ? -23.529 -5.437 24.787 1.00 94.69 199 GLY A CA 1
ATOM 1453 C C . GLY A 1 199 ? -22.860 -4.468 23.801 1.00 94.69 199 GLY A C 1
ATOM 1454 O O . GLY A 1 199 ? -23.400 -3.400 23.537 1.00 94.69 199 GLY A O 1
ATOM 1455 N N . LEU A 1 200 ? -21.700 -4.823 23.237 1.00 92.69 200 LEU A N 1
ATOM 1456 C CA . LEU A 1 200 ? -20.876 -3.951 22.380 1.00 92.69 200 LEU A CA 1
ATOM 1457 C C . LEU A 1 200 ? -21.168 -4.106 20.878 1.00 92.69 200 LEU A C 1
ATOM 1459 O O . LEU A 1 200 ? -20.347 -3.737 20.039 1.00 92.69 200 LEU A O 1
ATOM 1463 N N . SER A 1 201 ? -22.320 -4.670 20.509 1.00 91.12 201 SER A N 1
ATOM 1464 C CA . SER A 1 201 ? -22.642 -4.969 19.103 1.00 91.12 201 SER A CA 1
ATOM 1465 C C . SER A 1 201 ? -22.648 -3.718 18.216 1.00 91.12 201 SER A C 1
ATOM 1467 O O . SER A 1 201 ? -22.222 -3.786 17.069 1.00 91.12 201 SER A O 1
ATOM 1469 N N . SER A 1 202 ? -23.042 -2.558 18.756 1.00 92.62 202 SER A N 1
ATOM 1470 C CA . SER A 1 202 ? -23.007 -1.264 18.056 1.00 92.62 202 SER A CA 1
ATOM 1471 C C . SER A 1 202 ? -21.597 -0.710 17.819 1.00 92.62 202 SER A C 1
ATOM 1473 O O . SER A 1 202 ? -21.440 0.244 17.064 1.00 92.62 202 SER A O 1
ATOM 1475 N N . ASN A 1 203 ? -20.569 -1.261 18.473 1.00 89.56 203 ASN A N 1
ATOM 1476 C CA . ASN A 1 203 ? -19.185 -0.793 18.362 1.00 89.56 203 ASN A CA 1
ATOM 1477 C C . ASN A 1 203 ? -18.376 -1.561 17.309 1.00 89.56 203 ASN A C 1
ATOM 1479 O O . ASN A 1 203 ? -17.289 -1.119 16.935 1.00 89.56 203 ASN A O 1
ATOM 1483 N N . VAL A 1 204 ? -18.880 -2.696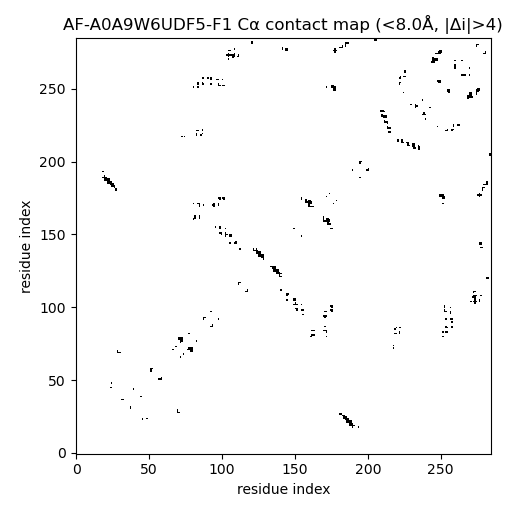 16.821 1.00 89.31 204 VAL A N 1
ATOM 1484 C CA . VAL A 1 204 ? -18.189 -3.513 15.818 1.00 89.31 204 VAL A CA 1
ATOM 1485 C C . VAL A 1 204 ? -18.133 -2.758 14.491 1.00 89.31 204 VAL A C 1
ATOM 1487 O O . VAL A 1 204 ? -19.171 -2.478 13.902 1.00 89.31 204 VAL A O 1
ATOM 1490 N N . GLN A 1 205 ? -16.921 -2.442 14.024 1.00 90.06 205 GLN A N 1
ATOM 1491 C CA . GLN A 1 205 ? -16.715 -1.803 12.717 1.00 90.06 205 GLN A CA 1
ATOM 1492 C C . GLN A 1 205 ? -16.635 -2.836 11.585 1.00 90.06 205 GLN A C 1
ATOM 1494 O O . GLN A 1 205 ? -17.178 -2.617 10.513 1.00 90.06 205 GLN A O 1
ATOM 1499 N N . ALA A 1 206 ? -15.995 -3.985 11.829 1.00 90.62 206 ALA A N 1
ATOM 1500 C CA . ALA A 1 206 ? -15.782 -5.013 10.815 1.00 90.62 206 ALA A CA 1
ATOM 1501 C C . ALA A 1 206 ? -15.741 -6.421 11.423 1.00 90.62 206 ALA A C 1
ATOM 1503 O O . ALA A 1 206 ? -15.523 -6.603 12.624 1.00 90.62 206 ALA A O 1
ATOM 1504 N N . ILE A 1 207 ? -15.923 -7.432 10.570 1.00 91.19 207 ILE A N 1
ATOM 1505 C CA . ILE A 1 207 ? -15.804 -8.850 10.921 1.00 91.19 207 ILE A CA 1
ATOM 1506 C C . ILE A 1 207 ? -14.719 -9.467 10.043 1.00 91.19 207 ILE A C 1
ATOM 1508 O O . ILE A 1 207 ? -14.846 -9.486 8.820 1.00 91.19 207 ILE A O 1
ATOM 1512 N N . VAL A 1 208 ? -13.687 -10.038 10.665 1.00 91.19 208 VAL A N 1
ATOM 1513 C CA . VAL A 1 208 ? -12.668 -10.815 9.947 1.00 91.19 208 VAL A CA 1
ATOM 1514 C C . VAL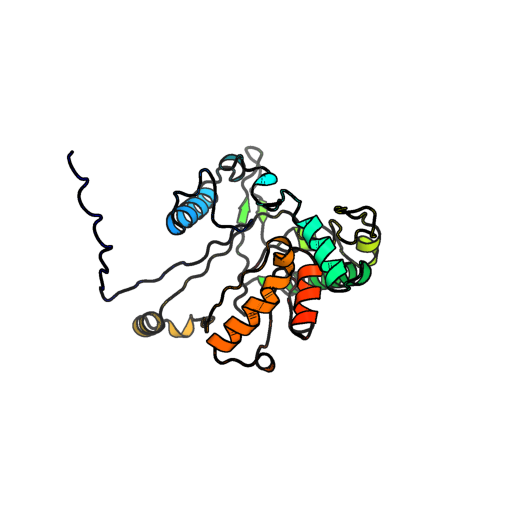 A 1 208 ? -13.302 -12.115 9.458 1.00 91.19 208 VAL A C 1
ATOM 1516 O O . VAL A 1 208 ? -13.661 -12.980 10.257 1.00 91.19 208 VAL A O 1
ATOM 1519 N N . ARG A 1 209 ? -13.479 -12.237 8.139 1.00 92.75 209 ARG A N 1
ATOM 1520 C CA . ARG A 1 209 ? -14.112 -13.407 7.510 1.00 92.75 209 ARG A CA 1
ATOM 1521 C C . ARG A 1 209 ? -13.142 -14.565 7.317 1.00 92.75 209 ARG A C 1
ATOM 1523 O O . ARG A 1 209 ? -13.529 -15.711 7.512 1.00 92.75 209 ARG A O 1
ATOM 1530 N N . SER A 1 210 ? -11.906 -14.265 6.942 1.00 91.38 210 SER A N 1
ATOM 1531 C CA . SER A 1 210 ? -10.837 -15.238 6.744 1.00 91.38 210 SER A CA 1
ATOM 1532 C C . SER A 1 210 ? -9.488 -14.521 6.652 1.00 91.38 210 SER A C 1
ATOM 1534 O O . SER A 1 210 ? -9.420 -13.292 6.634 1.00 91.38 210 SER A O 1
ATOM 1536 N N . PHE A 1 211 ? -8.423 -15.310 6.571 1.00 90.56 211 PHE A N 1
ATOM 1537 C CA . PHE A 1 211 ? -7.088 -14.892 6.162 1.00 90.56 211 PHE A CA 1
ATOM 1538 C C . PHE A 1 211 ? -6.437 -16.050 5.392 1.00 90.56 211 PHE A C 1
ATOM 1540 O O . PHE A 1 211 ? -6.934 -17.186 5.424 1.00 90.56 211 PHE A O 1
ATOM 1547 N N . ALA A 1 212 ? -5.355 -15.764 4.676 1.00 86.25 212 ALA A N 1
ATOM 1548 C CA . ALA A 1 212 ? -4.540 -16.777 4.025 1.00 86.25 212 ALA A CA 1
ATOM 1549 C C . ALA A 1 212 ? -3.120 -16.264 3.789 1.00 86.25 212 ALA A C 1
ATOM 1551 O O . ALA A 1 212 ? -2.920 -15.072 3.568 1.00 86.25 212 ALA A O 1
ATOM 1552 N N . ASP A 1 213 ? -2.179 -17.202 3.749 1.00 88.31 213 ASP A N 1
ATOM 1553 C CA . ASP A 1 213 ? -0.783 -16.953 3.423 1.00 88.31 213 ASP A CA 1
ATOM 1554 C C . ASP A 1 213 ? -0.419 -17.606 2.081 1.00 88.31 213 ASP A C 1
ATOM 1556 O O . ASP A 1 213 ? -0.974 -18.635 1.657 1.00 88.31 213 ASP A O 1
ATOM 1560 N N . ALA A 1 214 ? 0.539 -17.001 1.388 1.00 87.06 214 ALA A N 1
ATOM 1561 C CA . ALA A 1 214 ? 1.163 -17.577 0.212 1.00 87.06 214 ALA A CA 1
ATOM 1562 C C . ALA A 1 214 ? 2.644 -17.212 0.179 1.00 87.06 214 ALA A C 1
ATOM 1564 O O . ALA A 1 214 ? 3.032 -16.103 0.537 1.00 87.06 214 ALA A O 1
ATOM 1565 N N . GLU A 1 215 ? 3.446 -18.156 -0.288 1.00 88.56 215 GLU A N 1
ATOM 1566 C CA . GLU A 1 215 ? 4.884 -18.016 -0.451 1.00 88.56 215 GLU A CA 1
ATOM 1567 C C . GLU A 1 215 ? 5.270 -18.413 -1.873 1.00 88.56 215 GLU A C 1
ATOM 1569 O O . GLU A 1 215 ? 4.573 -19.192 -2.531 1.00 88.56 215 GLU A O 1
ATOM 1574 N N . GLN A 1 216 ? 6.364 -17.832 -2.345 1.00 91.75 216 GLN A N 1
ATOM 1575 C CA . GLN A 1 216 ? 6.994 -18.112 -3.628 1.00 91.75 216 GLN A CA 1
ATOM 1576 C C . GLN A 1 216 ? 8.508 -18.012 -3.444 1.00 91.75 216 GLN A C 1
ATOM 1578 O O . GLN A 1 216 ? 8.983 -17.635 -2.370 1.00 91.75 216 GLN A O 1
ATOM 1583 N N . GLU A 1 217 ? 9.265 -18.305 -4.501 1.00 91.94 217 GLU A N 1
ATOM 1584 C CA . GLU A 1 217 ? 10.686 -17.957 -4.547 1.00 91.94 217 GLU A CA 1
ATOM 1585 C C . GLU A 1 217 ? 10.884 -16.468 -4.200 1.00 91.94 217 GLU A C 1
ATOM 1587 O O . GLU A 1 217 ? 10.072 -15.641 -4.633 1.00 91.94 217 GLU A O 1
ATOM 1592 N N . PRO A 1 218 ? 11.940 -16.092 -3.452 1.00 86.94 218 PRO A N 1
ATOM 1593 C CA . PRO A 1 218 ? 12.111 -14.719 -2.971 1.00 86.94 218 PRO A CA 1
ATOM 1594 C C . PRO A 1 218 ? 12.040 -13.652 -4.077 1.00 86.94 218 PRO A C 1
ATOM 1596 O O . PRO A 1 218 ? 11.367 -12.635 -3.912 1.00 86.94 218 PRO A O 1
ATOM 1599 N N . ARG A 1 219 ? 12.590 -13.934 -5.270 1.00 87.69 219 ARG A N 1
ATOM 1600 C CA . ARG A 1 219 ? 12.514 -13.051 -6.455 1.00 87.69 219 ARG A CA 1
ATOM 1601 C C . ARG A 1 219 ? 11.098 -12.834 -7.014 1.00 87.69 219 ARG A C 1
ATOM 1603 O O . ARG A 1 219 ? 10.914 -12.054 -7.945 1.00 87.69 219 ARG A O 1
ATOM 1610 N N . LEU A 1 220 ? 10.088 -13.532 -6.502 1.00 90.44 220 LEU A N 1
ATOM 1611 C CA . LEU A 1 220 ? 8.691 -13.426 -6.931 1.00 90.44 220 LEU A CA 1
ATOM 1612 C C . LEU A 1 220 ? 7.782 -12.799 -5.866 1.00 90.44 220 LEU A C 1
ATOM 1614 O O . LEU A 1 220 ? 6.569 -12.729 -6.085 1.00 90.44 220 LEU A O 1
ATOM 1618 N N . PHE A 1 221 ? 8.330 -12.297 -4.748 1.00 89.75 221 PHE A N 1
ATOM 1619 C CA . PHE A 1 221 ? 7.528 -11.756 -3.638 1.00 89.75 221 PHE A CA 1
ATOM 1620 C C . PHE A 1 221 ? 6.522 -10.682 -4.086 1.00 89.75 221 PHE A C 1
ATOM 1622 O O . PHE A 1 221 ? 5.412 -10.600 -3.559 1.00 89.75 221 PHE A O 1
ATOM 1629 N N . THR A 1 222 ? 6.888 -9.896 -5.100 1.00 93.31 222 THR A N 1
ATOM 1630 C CA . THR A 1 222 ? 6.085 -8.817 -5.692 1.00 93.31 222 THR A CA 1
ATOM 1631 C C . THR A 1 222 ? 4.749 -9.295 -6.266 1.00 93.31 222 THR A C 1
ATOM 1633 O O . THR A 1 222 ? 3.829 -8.496 -6.407 1.00 93.31 222 THR A O 1
ATOM 1636 N N . THR A 1 223 ? 4.598 -10.590 -6.556 1.00 96.38 223 THR A N 1
ATOM 1637 C CA . THR A 1 223 ? 3.363 -11.193 -7.095 1.00 96.38 223 THR A CA 1
ATOM 1638 C C . THR A 1 223 ? 2.663 -12.128 -6.112 1.00 96.38 223 THR A C 1
ATOM 1640 O O . THR A 1 223 ? 1.574 -12.619 -6.397 1.00 96.38 223 THR A O 1
ATOM 1643 N N . SER A 1 224 ? 3.227 -12.353 -4.923 1.00 94.69 224 SER A N 1
ATOM 1644 C CA . SER A 1 224 ? 2.618 -13.207 -3.896 1.00 94.69 224 SER A CA 1
ATOM 1645 C C . SER A 1 224 ? 1.208 -12.781 -3.451 1.00 94.69 224 SER A C 1
ATOM 1647 O O . SER A 1 224 ? 0.412 -13.679 -3.153 1.00 94.69 224 SER A O 1
ATOM 1649 N N . PRO A 1 225 ? 0.817 -11.484 -3.458 1.00 94.62 225 PRO A N 1
ATOM 1650 C CA . PRO A 1 225 ? -0.571 -11.104 -3.181 1.00 94.62 225 PRO A CA 1
ATOM 1651 C C . PRO A 1 225 ? -1.588 -11.785 -4.113 1.00 94.62 225 PRO A C 1
ATOM 1653 O O . PRO A 1 225 ? -2.652 -12.193 -3.646 1.00 94.62 225 PRO A O 1
ATOM 1656 N N . SER A 1 226 ? -1.245 -12.014 -5.386 1.00 96.88 226 SER A N 1
ATOM 1657 C CA . SER A 1 226 ? -2.098 -12.717 -6.358 1.00 96.88 226 SER A CA 1
ATOM 1658 C C . SER A 1 226 ? -2.353 -14.187 -6.014 1.00 96.88 226 SER A C 1
ATOM 1660 O O . SER A 1 226 ? -3.324 -14.772 -6.485 1.00 96.88 226 SER A O 1
ATOM 1662 N N . LEU A 1 227 ? -1.537 -14.782 -5.140 1.00 97.19 227 LEU A N 1
ATOM 1663 C CA . LEU A 1 227 ? -1.753 -16.130 -4.617 1.00 97.19 227 LEU A CA 1
ATOM 1664 C C . LEU A 1 227 ? -2.494 -16.119 -3.276 1.00 97.19 227 LEU A C 1
ATOM 1666 O O . LEU A 1 227 ? -3.280 -17.027 -2.997 1.00 97.19 227 LEU A O 1
ATOM 1670 N N . ALA A 1 228 ? -2.245 -15.115 -2.432 1.00 94.56 228 ALA A N 1
ATOM 1671 C CA . ALA A 1 228 ? -2.854 -15.008 -1.108 1.00 94.56 228 ALA A CA 1
ATOM 1672 C C . ALA A 1 228 ? -4.326 -14.564 -1.175 1.00 94.56 228 ALA A C 1
ATOM 1674 O O . ALA A 1 228 ? -5.174 -15.147 -0.496 1.00 94.56 228 ALA A O 1
ATOM 1675 N N . ILE A 1 229 ? -4.648 -13.581 -2.025 1.00 96.50 229 ILE A N 1
ATOM 1676 C CA . ILE A 1 229 ? -6.001 -13.015 -2.143 1.00 96.50 229 ILE A CA 1
ATOM 1677 C C . ILE A 1 229 ? -7.034 -14.095 -2.521 1.00 96.50 229 ILE A C 1
ATOM 1679 O O . ILE A 1 229 ? -8.005 -14.252 -1.775 1.00 96.50 229 ILE A O 1
ATOM 1683 N N . PRO A 1 230 ? -6.845 -14.915 -3.578 1.00 97.69 230 PRO A N 1
ATOM 1684 C CA . PRO A 1 230 ? -7.813 -15.957 -3.920 1.00 97.69 230 PRO A CA 1
ATOM 1685 C C . PRO A 1 230 ? -8.003 -16.993 -2.809 1.00 97.69 230 PRO A C 1
ATOM 1687 O O . PRO A 1 230 ? -9.130 -17.411 -2.548 1.00 97.69 230 PRO A O 1
ATOM 1690 N N . LYS A 1 231 ? -6.929 -17.377 -2.104 1.00 97.06 231 LYS A N 1
ATOM 1691 C CA . LYS A 1 231 ? -7.016 -18.306 -0.964 1.00 97.06 231 LYS A CA 1
ATOM 1692 C C . LYS A 1 231 ? -7.860 -17.725 0.170 1.00 97.06 231 LYS A C 1
ATOM 1694 O O . LYS A 1 231 ? -8.712 -18.425 0.714 1.00 97.06 231 LYS A O 1
ATOM 1699 N N . ALA A 1 232 ? -7.659 -16.450 0.510 1.00 94.94 232 ALA A N 1
ATOM 1700 C CA . ALA A 1 232 ? -8.455 -15.778 1.532 1.00 94.94 232 ALA A CA 1
ATOM 1701 C C . ALA A 1 232 ? -9.939 -15.721 1.127 1.00 94.94 232 ALA A C 1
ATOM 1703 O O . ALA A 1 232 ? -10.809 -16.041 1.939 1.00 94.94 232 ALA A O 1
ATOM 1704 N N . LEU A 1 233 ? -10.237 -15.408 -0.137 1.00 97.19 233 LEU A N 1
ATOM 1705 C CA . LEU A 1 233 ? -11.608 -15.382 -0.658 1.00 97.19 233 LEU A CA 1
ATOM 1706 C C . LEU A 1 233 ? -12.288 -16.756 -0.595 1.00 97.19 233 LEU A C 1
ATOM 1708 O O . LEU A 1 233 ? -13.414 -16.856 -0.102 1.00 97.19 233 LEU A O 1
ATOM 1712 N N . VAL A 1 234 ? -11.584 -17.822 -0.992 1.00 97.75 234 VAL A N 1
ATOM 1713 C CA . VAL A 1 234 ? -12.068 -19.207 -0.863 1.00 97.75 234 VAL A CA 1
ATOM 1714 C C . VAL A 1 234 ? -12.353 -19.551 0.600 1.00 97.75 234 VAL A C 1
ATOM 1716 O O . VAL A 1 234 ? -13.444 -20.031 0.906 1.00 97.75 234 VAL A O 1
ATOM 1719 N N . ASN A 1 235 ? -11.435 -19.232 1.518 1.00 95.69 235 ASN A N 1
ATOM 1720 C CA . ASN A 1 235 ? -11.624 -19.465 2.953 1.00 95.69 235 ASN A CA 1
ATOM 1721 C C . ASN A 1 235 ? -12.822 -18.687 3.530 1.00 95.69 235 ASN A C 1
ATOM 1723 O O . ASN A 1 235 ? -13.461 -19.152 4.471 1.00 95.69 235 ASN A O 1
ATOM 1727 N N . ALA A 1 236 ? -13.138 -17.510 2.981 1.00 94.75 236 ALA A N 1
ATOM 1728 C CA . ALA A 1 236 ? -14.292 -16.708 3.392 1.00 94.75 236 ALA A CA 1
ATOM 1729 C C . ALA A 1 236 ? -15.620 -17.169 2.767 1.00 94.75 236 ALA A C 1
ATOM 1731 O O . ALA A 1 236 ? -16.684 -16.699 3.195 1.00 94.75 236 ALA A O 1
ATOM 1732 N N . GLY A 1 237 ? -15.566 -18.027 1.740 1.00 97.50 237 GLY A N 1
ATOM 1733 C CA . GLY A 1 237 ? -16.706 -18.349 0.883 1.00 97.50 237 GLY A CA 1
ATOM 1734 C C . GLY A 1 237 ? -17.209 -17.137 0.089 1.00 97.50 237 GLY A C 1
ATOM 1735 O O . GLY A 1 237 ? -18.411 -17.014 -0.136 1.00 97.50 237 GLY A O 1
ATOM 1736 N N . ILE A 1 238 ? -16.317 -16.210 -0.274 1.00 97.19 238 ILE A N 1
ATOM 1737 C CA . ILE A 1 238 ? -16.644 -14.966 -0.984 1.00 97.19 238 ILE A CA 1
ATOM 1738 C C . ILE A 1 238 ? -16.139 -15.066 -2.422 1.00 97.19 238 ILE A C 1
ATOM 1740 O O . ILE A 1 238 ? -15.013 -15.490 -2.673 1.00 97.19 238 ILE A O 1
ATOM 1744 N N . ARG A 1 239 ? -16.973 -14.664 -3.381 1.00 96.88 239 ARG A N 1
ATOM 1745 C CA . ARG A 1 239 ? -16.554 -14.523 -4.778 1.00 96.88 239 ARG A CA 1
ATOM 1746 C C . ARG A 1 239 ? -15.822 -13.195 -4.973 1.00 96.88 239 ARG A C 1
ATOM 1748 O O . ARG A 1 239 ? -16.196 -12.200 -4.364 1.00 96.88 239 ARG A O 1
ATOM 1755 N N . GLN A 1 240 ? -14.831 -13.160 -5.862 1.00 95.56 240 GLN A N 1
ATOM 1756 C CA . GLN A 1 240 ? -14.056 -11.944 -6.146 1.00 95.56 240 GLN A CA 1
ATOM 1757 C C . GLN A 1 240 ? -14.930 -10.767 -6.612 1.00 95.56 240 GLN A C 1
ATOM 1759 O O . GLN A 1 240 ? -14.676 -9.629 -6.233 1.00 95.56 240 GLN A O 1
ATOM 1764 N N . ASP A 1 241 ? -15.981 -11.032 -7.392 1.00 95.69 241 ASP A N 1
ATOM 1765 C CA . ASP A 1 241 ? -16.918 -10.009 -7.877 1.00 95.69 241 ASP A CA 1
ATOM 1766 C C . ASP A 1 241 ? -17.770 -9.376 -6.763 1.00 95.69 241 ASP A C 1
ATOM 1768 O O . ASP A 1 241 ? -18.230 -8.245 -6.917 1.00 95.69 241 ASP A O 1
ATOM 1772 N N . ALA A 1 242 ? -17.921 -10.064 -5.629 1.00 96.44 242 ALA A N 1
ATOM 1773 C CA . ALA A 1 242 ? -18.609 -9.570 -4.440 1.00 96.44 242 ALA A CA 1
ATOM 1774 C C . ALA A 1 242 ? -17.711 -8.728 -3.515 1.00 96.44 242 ALA A C 1
ATOM 1776 O O . ALA A 1 242 ? -18.177 -8.269 -2.476 1.00 96.44 242 ALA A O 1
ATOM 1777 N N . VAL A 1 243 ? -16.429 -8.546 -3.849 1.00 96.81 243 VAL A N 1
ATOM 1778 C CA . VAL A 1 243 ? -15.527 -7.671 -3.094 1.00 96.81 243 VAL A CA 1
ATOM 1779 C C . VAL A 1 243 ? -15.711 -6.231 -3.566 1.00 96.81 243 VAL A C 1
ATOM 1781 O O . VAL A 1 243 ? -15.573 -5.929 -4.757 1.00 96.81 243 VAL A O 1
ATOM 1784 N N . ASP A 1 244 ? -16.014 -5.336 -2.630 1.00 96.75 244 ASP A N 1
ATOM 1785 C CA . ASP A 1 244 ? -16.193 -3.911 -2.919 1.00 96.75 244 ASP A CA 1
ATOM 1786 C C . ASP A 1 244 ? -14.856 -3.202 -3.132 1.00 96.75 244 ASP A C 1
ATOM 1788 O O . ASP A 1 244 ? -14.709 -2.447 -4.091 1.00 96.75 244 ASP A O 1
ATOM 1792 N N . PHE A 1 245 ? -13.870 -3.496 -2.280 1.00 96.12 245 PHE A N 1
ATOM 1793 C CA . PHE A 1 245 ? -12.563 -2.844 -2.288 1.00 96.12 245 PHE A CA 1
ATOM 1794 C C . PHE A 1 245 ? -11.426 -3.824 -2.001 1.00 96.12 245 PHE A C 1
ATOM 1796 O O . PHE A 1 245 ? -11.571 -4.750 -1.201 1.00 96.12 245 PHE A O 1
ATOM 1803 N N . PHE A 1 246 ? -10.277 -3.574 -2.623 1.00 95.81 246 PHE A N 1
ATOM 1804 C CA . PHE A 1 246 ? -9.018 -4.260 -2.362 1.00 95.81 246 PHE A CA 1
ATOM 1805 C C . PHE A 1 246 ? -7.984 -3.245 -1.885 1.00 95.81 246 PHE A C 1
ATOM 1807 O O . PHE A 1 246 ? -7.803 -2.198 -2.500 1.00 95.81 246 PHE A O 1
ATOM 1814 N N . GLU A 1 247 ? -7.271 -3.589 -0.820 1.00 94.56 247 GLU A N 1
ATOM 1815 C CA . GLU A 1 247 ? -6.082 -2.863 -0.381 1.00 94.56 247 GLU A CA 1
ATOM 1816 C C . GLU A 1 247 ? -4.864 -3.754 -0.644 1.00 94.56 247 GLU A C 1
ATOM 1818 O O . GLU A 1 247 ? -4.723 -4.826 -0.052 1.00 94.56 247 GLU A O 1
ATOM 1823 N N . ILE A 1 248 ? -4.011 -3.338 -1.581 1.00 93.19 248 ILE A N 1
ATOM 1824 C CA . ILE A 1 248 ? -2.766 -4.022 -1.944 1.00 93.19 248 ILE A CA 1
ATOM 1825 C C . ILE A 1 248 ? -1.621 -3.069 -1.620 1.00 93.19 248 ILE A C 1
ATOM 1827 O O . ILE A 1 248 ? -1.519 -2.002 -2.218 1.00 93.19 248 ILE A O 1
ATOM 1831 N N . ASN A 1 249 ? -0.759 -3.455 -0.679 1.00 90.44 249 ASN A N 1
ATOM 1832 C CA . ASN A 1 249 ? 0.378 -2.633 -0.270 1.00 90.44 249 ASN A CA 1
ATOM 1833 C C . ASN A 1 249 ? 1.292 -2.289 -1.467 1.00 90.44 249 ASN A C 1
ATOM 1835 O O . ASN A 1 249 ? 1.769 -3.173 -2.181 1.00 90.44 249 ASN A O 1
ATOM 1839 N N . GLU A 1 250 ? 1.571 -1.000 -1.646 1.00 89.81 250 GLU A N 1
ATOM 1840 C CA . GLU A 1 250 ? 2.271 -0.415 -2.796 1.00 89.81 250 GLU A CA 1
ATOM 1841 C C . GLU A 1 250 ? 3.773 -0.267 -2.519 1.00 89.81 250 GLU A C 1
ATOM 1843 O O . GLU A 1 250 ? 4.311 0.834 -2.568 1.00 89.81 250 GLU A O 1
ATOM 1848 N N . ALA A 1 251 ? 4.476 -1.364 -2.210 1.00 88.56 251 ALA A N 1
ATOM 1849 C CA . ALA A 1 251 ? 5.935 -1.302 -2.005 1.00 88.56 251 ALA A CA 1
ATOM 1850 C C . ALA A 1 251 ? 6.651 -0.674 -3.223 1.00 88.56 251 ALA A C 1
ATOM 1852 O O . ALA A 1 251 ? 7.566 0.135 -3.095 1.00 88.56 251 ALA A O 1
ATOM 1853 N N . PHE A 1 252 ? 6.163 -1.014 -4.416 1.00 93.69 252 PHE A N 1
ATOM 1854 C CA . PHE A 1 252 ? 6.471 -0.355 -5.680 1.00 93.69 252 PHE A CA 1
ATOM 1855 C C . PHE A 1 252 ? 5.192 -0.317 -6.520 1.00 93.69 252 PHE A C 1
ATOM 1857 O O . PHE A 1 252 ? 4.369 -1.229 -6.410 1.00 93.69 252 PHE A O 1
ATOM 1864 N N . SER A 1 253 ? 5.034 0.671 -7.403 1.00 96.31 253 SER A N 1
ATOM 1865 C CA . SER A 1 253 ? 3.856 0.778 -8.289 1.00 96.31 253 SER A CA 1
ATOM 1866 C C . SER A 1 253 ? 3.630 -0.505 -9.089 1.00 96.31 253 SER A C 1
ATOM 1868 O O . SER A 1 253 ? 2.507 -0.989 -9.210 1.00 96.31 253 SER A O 1
ATOM 1870 N N . VAL A 1 254 ? 4.722 -1.124 -9.551 1.00 96.56 254 VAL A N 1
ATOM 1871 C CA . VAL A 1 254 ? 4.685 -2.406 -10.260 1.00 96.56 254 VAL A CA 1
ATOM 1872 C C . VAL A 1 254 ? 4.026 -3.534 -9.460 1.00 96.56 254 VAL A C 1
ATOM 1874 O O . VAL A 1 254 ? 3.371 -4.379 -10.059 1.00 96.56 254 VAL A O 1
ATOM 1877 N N . VAL A 1 255 ? 4.126 -3.549 -8.124 1.00 95.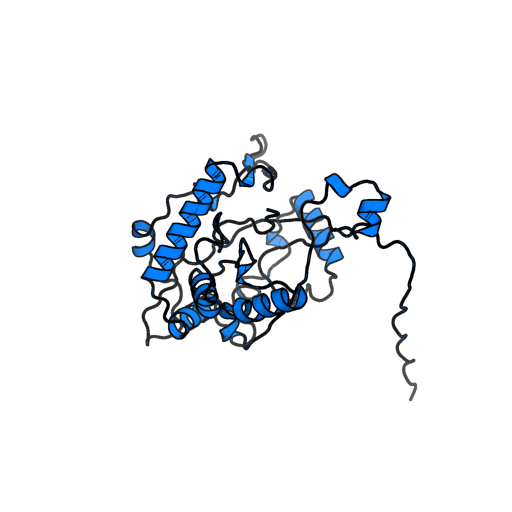94 255 VAL A N 1
ATOM 1878 C CA . VAL A 1 255 ? 3.477 -4.570 -7.281 1.00 95.94 255 VAL A CA 1
ATOM 1879 C C . VAL A 1 255 ? 1.963 -4.480 -7.438 1.00 95.94 255 VAL A C 1
ATOM 1881 O O . VAL A 1 255 ? 1.312 -5.485 -7.722 1.00 95.94 255 VAL A O 1
ATOM 1884 N N . ALA A 1 256 ? 1.392 -3.283 -7.313 1.00 96.00 256 ALA A N 1
ATOM 1885 C CA . ALA A 1 256 ? -0.040 -3.095 -7.495 1.00 96.00 256 ALA A CA 1
ATOM 1886 C C . ALA A 1 256 ? -0.459 -3.390 -8.944 1.00 96.00 256 ALA A C 1
ATOM 1888 O O . ALA A 1 256 ? -1.371 -4.190 -9.159 1.00 96.00 256 ALA A O 1
ATOM 1889 N N . CYS A 1 257 ? 0.251 -2.839 -9.935 1.00 97.12 257 CYS A N 1
ATOM 1890 C CA . CYS A 1 257 ? -0.039 -3.064 -11.354 1.00 97.12 257 CYS A CA 1
ATOM 1891 C C . CYS A 1 257 ? -0.023 -4.555 -11.731 1.00 97.12 257 CYS A C 1
ATOM 1893 O O . CYS A 1 257 ? -0.966 -5.050 -12.352 1.00 97.12 257 CYS A O 1
ATOM 1895 N N . ALA A 1 258 ? 1.010 -5.293 -11.316 1.00 97.81 258 ALA A N 1
ATOM 1896 C CA . ALA A 1 258 ? 1.146 -6.715 -11.610 1.00 97.81 258 ALA A CA 1
ATOM 1897 C C . ALA A 1 258 ? 0.032 -7.542 -10.955 1.00 97.81 258 ALA A C 1
ATOM 1899 O O . ALA A 1 258 ? -0.593 -8.363 -11.624 1.00 97.81 258 ALA A O 1
ATOM 1900 N N . ASN A 1 259 ? -0.274 -7.308 -9.673 1.00 97.81 259 ASN A N 1
ATOM 1901 C CA . ASN A 1 259 ? -1.320 -8.069 -8.984 1.00 97.81 259 ASN A CA 1
ATOM 1902 C C . ASN A 1 259 ? -2.725 -7.735 -9.507 1.00 97.81 259 ASN A C 1
ATOM 1904 O O . ASN A 1 259 ? -3.541 -8.645 -9.632 1.00 97.81 259 ASN A O 1
ATOM 1908 N N . MET A 1 260 ? -2.998 -6.480 -9.884 1.00 97.25 260 MET A N 1
ATOM 1909 C CA . MET A 1 260 ? -4.246 -6.116 -10.568 1.00 97.25 260 MET A CA 1
ATOM 1910 C C . MET A 1 260 ? -4.403 -6.863 -11.894 1.00 97.25 260 MET A C 1
ATOM 1912 O O . MET A 1 260 ? -5.476 -7.402 -12.160 1.00 97.25 260 MET A O 1
ATOM 1916 N N . LYS A 1 261 ? -3.330 -6.948 -12.694 1.00 97.50 261 LYS A N 1
ATOM 1917 C CA . LYS A 1 261 ? -3.316 -7.681 -13.970 1.00 97.50 261 LYS A CA 1
ATOM 1918 C C . LYS A 1 261 ? -3.522 -9.184 -13.763 1.00 97.50 261 LYS A C 1
ATOM 1920 O O . LYS A 1 261 ? -4.382 -9.768 -14.413 1.00 97.50 261 LYS A O 1
ATOM 1925 N N . LEU A 1 262 ? -2.780 -9.799 -12.839 1.00 97.81 262 LEU A N 1
ATOM 1926 C CA . LEU A 1 262 ? -2.843 -11.240 -12.551 1.00 97.81 262 LEU A CA 1
ATOM 1927 C C . LEU A 1 262 ? -4.214 -11.687 -12.027 1.00 97.81 262 LEU A C 1
ATOM 1929 O O . LEU A 1 262 ? -4.680 -12.770 -12.370 1.00 97.81 262 LEU A O 1
ATOM 1933 N N . LEU A 1 263 ? -4.857 -10.858 -11.204 1.00 97.62 263 LEU A N 1
ATOM 1934 C CA . LEU A 1 263 ? -6.165 -11.147 -10.614 1.00 97.62 263 LEU A CA 1
ATOM 1935 C C . LEU A 1 263 ? -7.342 -10.607 -11.442 1.00 97.62 263 LEU A C 1
ATOM 1937 O O . LEU A 1 263 ? -8.491 -10.845 -11.072 1.00 97.62 263 LEU A O 1
ATOM 1941 N N . ALA A 1 264 ? -7.077 -9.877 -12.531 1.00 97.50 264 ALA A N 1
ATOM 1942 C CA . ALA A 1 264 ? -8.083 -9.150 -13.306 1.00 97.50 264 ALA A CA 1
ATOM 1943 C C . ALA A 1 264 ? -8.988 -8.265 -12.418 1.00 97.50 264 ALA A C 1
ATOM 1945 O O . ALA A 1 264 ? -10.218 -8.319 -12.500 1.00 97.50 264 ALA A O 1
ATOM 1946 N N . LEU A 1 265 ? -8.373 -7.482 -11.523 1.00 96.75 265 LEU A N 1
ATOM 1947 C CA . LEU A 1 265 ? -9.092 -6.560 -10.640 1.00 96.75 265 LEU A CA 1
ATOM 1948 C C . LEU A 1 265 ? -9.476 -5.276 -11.371 1.00 96.75 265 LEU A C 1
ATOM 1950 O O . LEU A 1 265 ? -8.728 -4.759 -12.198 1.00 96.75 265 LEU A O 1
ATOM 1954 N N . ASP A 1 266 ? -10.622 -4.722 -10.990 1.00 95.81 266 ASP A N 1
ATOM 1955 C CA . ASP A 1 266 ? -11.010 -3.371 -11.377 1.00 95.81 266 ASP A CA 1
ATOM 1956 C C . ASP A 1 266 ? -10.171 -2.343 -10.601 1.00 95.81 266 ASP A C 1
ATOM 1958 O O . ASP A 1 266 ? -10.242 -2.267 -9.372 1.00 95.81 266 ASP A O 1
ATOM 1962 N N . ALA A 1 267 ? -9.401 -1.521 -11.317 1.00 93.94 267 ALA A N 1
ATOM 1963 C CA . ALA A 1 267 ? -8.563 -0.469 -10.739 1.00 93.94 267 ALA A CA 1
ATOM 1964 C C . ALA A 1 267 ? -9.362 0.597 -9.959 1.00 93.94 267 ALA A C 1
ATOM 1966 O O . ALA A 1 267 ? -8.799 1.311 -9.123 1.00 93.94 267 ALA A O 1
ATOM 1967 N N . ALA A 1 268 ? -10.674 0.713 -10.194 1.00 95.25 268 ALA A N 1
ATOM 1968 C CA . ALA A 1 268 ? -11.558 1.572 -9.409 1.00 95.25 268 ALA A CA 1
ATOM 1969 C C . ALA A 1 268 ? -11.851 1.017 -8.003 1.00 95.25 268 ALA A C 1
ATOM 1971 O O . ALA A 1 268 ? -12.321 1.763 -7.148 1.00 95.25 268 ALA A O 1
ATOM 1972 N N . LYS A 1 269 ? -11.565 -0.269 -7.754 1.00 96.12 269 LYS A N 1
ATOM 1973 C CA . LYS A 1 269 ? -11.749 -0.940 -6.458 1.00 96.12 269 LYS A CA 1
ATOM 1974 C C . LYS A 1 269 ? -10.454 -1.121 -5.669 1.00 96.12 269 LYS A C 1
ATOM 1976 O O . LYS A 1 269 ? -10.515 -1.447 -4.487 1.00 96.12 269 LYS A O 1
ATOM 1981 N N . VAL A 1 270 ? -9.292 -0.945 -6.296 1.00 96.50 270 VAL A N 1
ATOM 1982 C CA . VAL A 1 270 ? -7.986 -1.127 -5.645 1.00 96.50 270 VAL A CA 1
ATOM 1983 C C . VAL A 1 270 ? -7.479 0.204 -5.106 1.00 96.50 270 VAL A C 1
ATOM 1985 O O . VAL A 1 270 ? -7.444 1.173 -5.860 1.00 96.50 270 VAL A O 1
ATOM 1988 N N . ASN A 1 271 ? -7.086 0.255 -3.829 1.00 95.38 271 ASN A N 1
ATOM 1989 C CA . ASN A 1 271 ? -6.455 1.410 -3.170 1.00 95.38 271 ASN A CA 1
ATOM 1990 C C . ASN A 1 271 ? -7.197 2.728 -3.460 1.00 95.38 271 ASN A C 1
ATOM 1992 O O . ASN A 1 271 ? -6.654 3.704 -3.989 1.00 95.38 271 ASN A O 1
ATOM 1996 N N . VAL A 1 272 ? -8.500 2.747 -3.173 1.00 95.62 272 VAL A N 1
ATOM 1997 C CA . VAL A 1 272 ? -9.415 3.827 -3.598 1.00 95.62 272 VAL A CA 1
ATOM 1998 C C . VAL A 1 272 ? -9.144 5.173 -2.930 1.00 95.62 272 VAL A C 1
ATOM 2000 O O . VAL A 1 272 ? -9.532 6.213 -3.456 1.00 95.62 272 VAL A O 1
ATOM 2003 N N . TYR A 1 273 ? -8.433 5.162 -1.804 1.00 93.12 273 TYR A N 1
ATOM 2004 C CA . TYR A 1 273 ? -7.976 6.360 -1.099 1.00 93.12 273 TYR A CA 1
ATOM 2005 C C . TYR A 1 273 ? -6.454 6.553 -1.197 1.00 93.12 273 TYR A C 1
ATOM 2007 O O . TYR A 1 273 ? -5.886 7.260 -0.374 1.00 93.12 273 TYR A O 1
ATOM 2015 N N . GLY A 1 274 ? -5.796 5.914 -2.171 1.00 89.19 274 GLY A N 1
ATOM 2016 C CA . GLY A 1 274 ? -4.334 5.849 -2.265 1.00 89.19 274 GLY A CA 1
ATOM 2017 C C . GLY A 1 274 ? -3.725 4.822 -1.300 1.00 89.19 274 GLY A C 1
ATOM 2018 O O . GLY A 1 274 ? -4.390 4.377 -0.354 1.00 89.19 274 GLY A O 1
ATOM 2019 N N . GLY A 1 275 ? -2.480 4.423 -1.569 1.00 73.75 275 GLY A N 1
ATOM 2020 C CA . GLY A 1 275 ? -1.742 3.398 -0.820 1.00 73.75 275 GLY A CA 1
ATOM 2021 C C . GLY A 1 275 ? -0.360 3.847 -0.320 1.00 73.75 275 GLY A C 1
ATOM 2022 O O . GLY A 1 275 ? -0.109 5.035 -0.147 1.00 73.75 275 GLY A O 1
ATOM 2023 N N . THR A 1 276 ? 0.517 2.869 -0.052 1.00 57.47 276 THR A N 1
ATOM 2024 C CA . THR A 1 276 ? 1.791 2.895 0.716 1.00 57.47 276 THR A CA 1
ATOM 2025 C C . THR A 1 276 ? 2.839 3.956 0.347 1.00 57.47 276 THR A C 1
ATOM 2027 O O . THR A 1 276 ? 3.832 4.088 1.058 1.00 57.47 276 THR A O 1
ATOM 2030 N N . PHE A 1 277 ? 2.626 4.795 -0.669 1.00 53.16 277 PHE A N 1
ATOM 2031 C CA . PHE A 1 277 ? 3.325 6.092 -0.720 1.00 53.16 277 PHE A CA 1
ATOM 2032 C C . PHE A 1 277 ? 2.994 6.976 0.503 1.00 53.16 277 PHE A C 1
ATOM 2034 O O . PHE A 1 277 ? 3.630 7.999 0.721 1.00 53.16 277 PHE A O 1
ATOM 2041 N N . VAL A 1 278 ? 1.998 6.555 1.289 1.00 36.00 278 VAL A N 1
ATOM 2042 C CA . VAL A 1 278 ? 1.308 7.259 2.363 1.00 36.00 278 VAL A CA 1
ATOM 2043 C C . VAL A 1 278 ? 1.081 6.246 3.492 1.00 36.00 278 VAL A C 1
ATOM 2045 O O . VAL A 1 278 ? 0.466 5.193 3.297 1.00 36.00 278 VAL A O 1
ATOM 2048 N N . ALA A 1 279 ? 1.631 6.497 4.669 1.00 30.92 279 ALA A N 1
ATOM 2049 C CA . ALA A 1 279 ? 1.637 5.597 5.807 1.00 30.92 279 ALA A CA 1
ATOM 2050 C C . ALA A 1 279 ? 0.279 5.553 6.535 1.00 30.92 279 ALA A C 1
ATOM 2052 O O . ALA A 1 279 ? 0.167 6.053 7.646 1.00 30.92 279 ALA A O 1
ATOM 2053 N N . VAL A 1 280 ? -0.735 4.865 5.987 1.00 30.08 280 VAL A N 1
ATOM 2054 C CA . VAL A 1 280 ? -1.858 4.326 6.788 1.00 30.08 280 VAL A CA 1
ATOM 2055 C C . VAL A 1 280 ? -2.405 3.035 6.161 1.00 30.08 280 VAL A C 1
ATOM 2057 O O . VAL A 1 280 ? -3.185 3.073 5.210 1.00 30.08 280 VAL A O 1
ATOM 2060 N N . GLN A 1 281 ? -2.065 1.868 6.720 1.00 33.09 281 GLN A N 1
ATOM 2061 C CA . GLN A 1 281 ? -2.784 0.618 6.428 1.00 33.09 281 GLN A CA 1
ATOM 2062 C C . GLN A 1 281 ? -3.321 -0.035 7.706 1.00 33.09 281 GLN A C 1
ATOM 2064 O O . GLN A 1 281 ? -2.768 -0.986 8.251 1.00 33.09 281 GLN A O 1
ATOM 206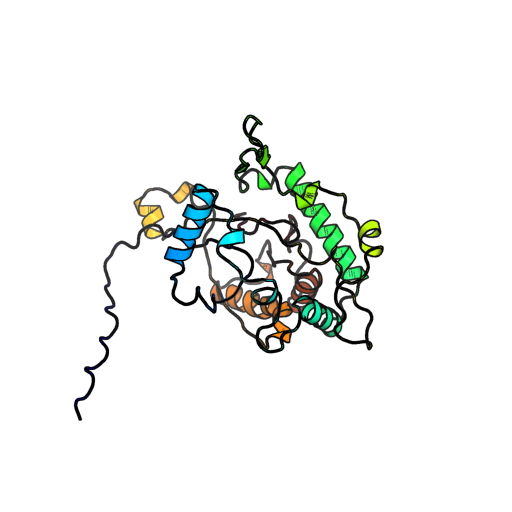9 N N . ALA A 1 282 ? -4.455 0.507 8.151 1.00 29.22 282 ALA A N 1
ATOM 2070 C CA . ALA A 1 282 ? -5.490 -0.191 8.910 1.00 29.22 282 ALA A CA 1
ATOM 2071 C C . ALA A 1 282 ? -6.840 0.508 8.653 1.00 29.22 282 ALA A C 1
ATOM 2073 O O . ALA A 1 282 ? -7.428 1.103 9.552 1.00 29.22 282 ALA A O 1
ATOM 2074 N N . LYS A 1 283 ? -7.310 0.498 7.399 1.00 36.88 283 LYS A N 1
ATOM 2075 C CA . LYS A 1 283 ? -8.583 1.132 7.031 1.00 36.88 283 LYS A CA 1
ATOM 2076 C C . LYS A 1 283 ? -9.732 0.174 7.337 1.00 36.88 283 LYS A C 1
ATOM 2078 O O . LYS A 1 283 ? -9.941 -0.808 6.629 1.00 36.88 283 LYS A O 1
ATOM 2083 N N . CYS A 1 284 ? -10.467 0.445 8.409 1.00 27.45 284 CYS A N 1
ATOM 2084 C CA . CYS A 1 284 ? -11.800 -0.120 8.600 1.00 27.45 284 CYS A CA 1
ATOM 2085 C C . CYS A 1 284 ? -12.783 0.768 7.827 1.00 27.45 284 CYS A C 1
ATOM 2087 O O . CYS A 1 284 ? -13.141 1.840 8.315 1.00 27.45 284 CYS A O 1
ATOM 2089 N N . LEU A 1 285 ? -13.153 0.346 6.615 1.00 33.66 285 LEU A N 1
ATOM 2090 C CA . LEU A 1 285 ? -14.287 0.913 5.875 1.00 33.66 285 LEU A CA 1
ATOM 2091 C C . LEU A 1 285 ? -15.610 0.585 6.576 1.00 33.66 285 LEU A C 1
ATOM 2093 O O . LEU A 1 285 ? -15.735 -0.561 7.067 1.00 33.66 285 LEU A O 1
#

Foldseek 3Di:
DDDDDDDDDDDPDDDPDPDKDFDDKDDPDDDCDDDPCNPDDPVVVVVVVVVCLVVVPPPVVVDPPPCQRGQADPPPRHGPLQLLQVLCVVLVPALLNLLQLLLVLLVLQLVCVVVCVCVVFFDKDWADDPDPPDHTDIDGFWCLSVVDRRHSVVSVPFQADDDNDPPDHHRFGPSQAADDDDDIGIDIDDDPVVCVVVVVPVVDLDDQQFFFFFDDPSSCPLQRCLVGVVVRCVSSVHDPVNQQADEDACNGSSSVVSSCSSNVNDPCRYSSSHHRSTPDPDDRD

InterPro domains:
  IPR002155 Thiolase [cd00751] (69-275)
  IPR016039 Thiolase-like [G3DSA:3.40.47.10] (53-279)
  IPR016039 Thiolase-like [SSF53901] (68-200)
  IPR016039 Thiolase-like [SSF53901] (175-275)
  IPR020616 Thiolase, N-terminal [PF00108] (56-193)
  IPR020617 Thiolase, C-terminal [PF02803] (204-276)